Protein AF-A0AAD9F5Y0-F1 (afdb_monomer_lite)

pLDDT: mean 71.43, std 21.28, range [24.27, 95.75]

Structure (mmCIF, N/CA/C/O backbone):
data_AF-A0AAD9F5Y0-F1
#
_entry.id   AF-A0AAD9F5Y0-F1
#
loop_
_atom_site.group_PDB
_atom_site.id
_atom_site.type_symbol
_atom_site.label_atom_id
_atom_site.label_alt_id
_atom_site.label_comp_id
_atom_site.label_asym_id
_atom_site.label_entity_id
_atom_site.label_seq_id
_atom_site.pdbx_PDB_ins_code
_atom_site.Cartn_x
_atom_site.Cartn_y
_atom_site.Cartn_z
_atom_site.occupancy
_atom_site.B_iso_or_equiv
_atom_site.auth_seq_id
_atom_site.auth_comp_id
_atom_site.auth_asym_id
_atom_site.auth_atom_id
_atom_site.pdbx_PDB_model_num
ATOM 1 N N . MET A 1 1 ? 49.165 -24.719 -7.210 1.00 28.25 1 MET A N 1
ATOM 2 C CA . MET A 1 1 ? 50.533 -24.306 -7.569 1.00 28.25 1 MET A CA 1
ATOM 3 C C . MET A 1 1 ? 50.334 -23.326 -8.713 1.00 28.25 1 MET A C 1
ATOM 5 O O . MET A 1 1 ? 50.041 -23.787 -9.806 1.00 28.25 1 MET A O 1
ATOM 9 N N . SER A 1 2 ? 49.887 -22.107 -8.385 1.00 26.52 2 SER A N 1
ATOM 10 C CA . SER A 1 2 ? 50.736 -20.945 -8.021 1.00 26.52 2 SER A CA 1
ATOM 11 C C . SER A 1 2 ? 51.445 -20.451 -9.299 1.00 26.52 2 SER A C 1
ATOM 13 O O . SER A 1 2 ? 51.874 -21.282 -10.090 1.00 26.52 2 SER A O 1
ATOM 15 N N . ASP A 1 3 ? 51.399 -19.183 -9.707 1.00 26.67 3 ASP A N 1
ATOM 16 C CA . ASP A 1 3 ? 51.743 -17.927 -9.013 1.00 26.67 3 ASP A CA 1
ATOM 17 C C . ASP A 1 3 ? 50.956 -16.770 -9.703 1.00 26.67 3 ASP A C 1
ATOM 19 O O . ASP A 1 3 ? 50.717 -16.836 -10.909 1.00 26.67 3 ASP A O 1
ATOM 23 N N . GLU A 1 4 ? 50.256 -15.843 -9.040 1.00 27.28 4 GLU A N 1
ATOM 24 C CA . GLU A 1 4 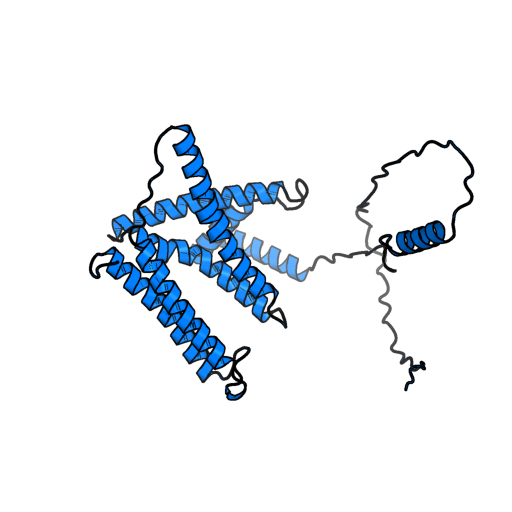? 50.690 -14.593 -8.369 1.00 27.28 4 GLU A CA 1
ATOM 25 C C . GLU A 1 4 ? 51.866 -13.772 -8.965 1.00 27.28 4 GLU A C 1
ATOM 27 O O . GLU A 1 4 ? 52.966 -14.273 -9.150 1.00 27.28 4 GLU A O 1
ATOM 32 N N . GLU A 1 5 ? 51.575 -12.470 -9.155 1.00 27.81 5 GLU A N 1
ATOM 33 C CA . GLU A 1 5 ? 52.436 -11.263 -9.220 1.00 27.81 5 GLU A CA 1
ATOM 34 C C . GLU A 1 5 ? 53.364 -10.939 -10.419 1.00 27.81 5 GLU A C 1
ATOM 36 O O . GLU A 1 5 ? 54.402 -11.555 -10.625 1.00 27.81 5 GLU A O 1
ATOM 41 N N . GLN A 1 6 ? 53.033 -9.837 -11.126 1.00 26.69 6 GLN A N 1
ATOM 42 C CA . GLN A 1 6 ? 53.800 -8.566 -11.291 1.00 26.69 6 GLN A CA 1
ATOM 43 C C . GLN A 1 6 ? 53.178 -7.753 -12.457 1.00 26.69 6 GLN A C 1
ATOM 45 O O . GLN A 1 6 ? 53.139 -8.218 -13.589 1.00 26.69 6 GLN A O 1
ATOM 50 N N . LEU A 1 7 ? 52.452 -6.646 -12.250 1.00 25.66 7 LEU A N 1
ATOM 51 C CA . LEU A 1 7 ? 52.867 -5.264 -11.929 1.00 25.66 7 LEU A CA 1
ATOM 52 C C . LEU A 1 7 ? 53.794 -4.585 -12.972 1.00 25.66 7 LEU A C 1
ATOM 54 O O . LEU A 1 7 ? 55.008 -4.745 -12.930 1.00 25.66 7 LEU A O 1
ATOM 58 N N . SER A 1 8 ? 53.227 -3.739 -13.848 1.00 24.27 8 SER A N 1
ATOM 59 C CA . SER A 1 8 ? 53.526 -2.289 -13.971 1.00 24.27 8 SER A CA 1
ATOM 60 C C . SER A 1 8 ? 53.328 -1.700 -15.386 1.00 24.27 8 SER A C 1
ATOM 62 O O . SER A 1 8 ? 53.659 -2.314 -16.393 1.00 24.27 8 SER A O 1
ATOM 64 N N . LEU A 1 9 ? 52.856 -0.443 -15.386 1.00 25.31 9 LEU A N 1
ATOM 65 C CA . LEU A 1 9 ? 53.115 0.640 -16.351 1.00 25.31 9 LEU A CA 1
ATOM 66 C C . LEU A 1 9 ? 52.502 0.578 -17.764 1.00 25.31 9 LEU A C 1
ATOM 68 O O . LEU A 1 9 ? 53.074 0.021 -18.692 1.00 25.31 9 LEU A O 1
ATOM 72 N N . ALA A 1 10 ? 51.449 1.378 -17.957 1.00 27.11 10 ALA A N 1
ATOM 73 C CA . ALA A 1 10 ? 51.397 2.345 -19.058 1.00 27.11 10 ALA A CA 1
ATOM 74 C C . ALA A 1 10 ? 50.436 3.487 -18.687 1.00 27.11 10 ALA A C 1
ATOM 76 O O . ALA A 1 10 ? 49.218 3.360 -18.789 1.00 27.11 10 ALA A O 1
ATOM 77 N N . ALA A 1 11 ? 51.013 4.590 -18.207 1.00 26.84 11 ALA A N 1
ATOM 78 C CA . ALA A 1 11 ? 50.361 5.888 -18.144 1.00 26.84 11 ALA A CA 1
ATOM 79 C C . ALA A 1 11 ? 50.108 6.384 -19.578 1.00 26.84 11 ALA A C 1
ATOM 81 O O . ALA A 1 11 ? 51.023 6.371 -20.401 1.00 26.84 11 ALA A O 1
ATOM 82 N N . GLY A 1 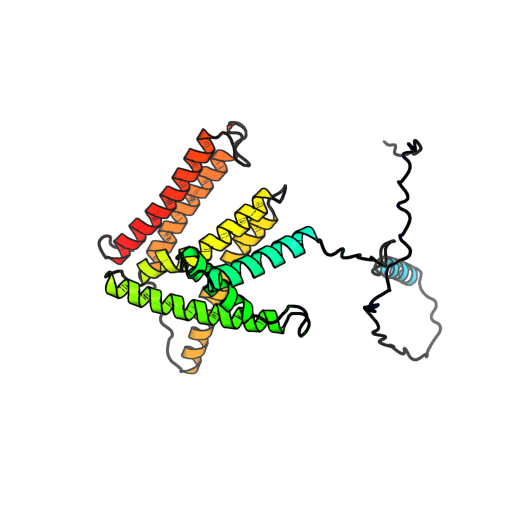12 ? 48.873 6.786 -19.868 1.00 27.20 12 GLY A N 1
ATOM 83 C CA . GLY A 1 12 ? 48.500 7.509 -21.078 1.00 27.20 12 GLY A CA 1
ATOM 84 C C . GLY A 1 12 ? 48.014 8.894 -20.678 1.00 27.20 12 GLY A C 1
ATOM 85 O O . GLY A 1 12 ? 46.972 9.013 -20.039 1.00 27.20 12 GLY A O 1
ATOM 86 N N . ASP A 1 13 ? 48.820 9.896 -21.015 1.00 29.28 13 ASP A N 1
ATOM 87 C CA . ASP A 1 13 ? 48.571 11.326 -20.861 1.00 29.28 13 ASP A CA 1
ATOM 88 C C . ASP A 1 13 ? 47.312 11.779 -21.624 1.00 29.28 13 ASP A C 1
ATOM 90 O O . ASP A 1 13 ? 47.249 11.652 -22.846 1.00 29.28 13 ASP A O 1
ATOM 94 N N . GLU A 1 14 ? 46.368 12.421 -20.931 1.00 30.86 14 GLU A N 1
ATOM 95 C CA . GLU A 1 14 ? 45.536 13.478 -21.522 1.00 30.86 14 GLU A CA 1
ATOM 96 C C . GLU A 1 14 ? 45.543 14.703 -20.589 1.00 30.86 14 GLU A C 1
ATOM 98 O O . GLU A 1 14 ? 45.332 14.557 -19.380 1.00 30.86 14 GLU A O 1
ATOM 103 N N . PRO A 1 15 ? 45.827 15.917 -21.101 1.00 31.53 15 PRO A N 1
ATOM 104 C CA . PRO A 1 15 ? 46.020 17.089 -20.263 1.00 31.53 15 PRO A CA 1
ATOM 105 C C . PRO A 1 15 ? 44.690 17.667 -19.766 1.00 31.53 15 PRO A C 1
ATOM 107 O O . PRO A 1 15 ? 43.778 17.987 -20.528 1.00 31.53 15 PRO A O 1
ATOM 110 N N . LEU A 1 16 ? 44.638 17.853 -18.450 1.00 28.95 16 LEU A N 1
ATOM 111 C CA . LEU A 1 16 ? 43.595 18.534 -17.697 1.00 28.95 16 LEU A CA 1
ATOM 112 C C . LEU A 1 16 ? 43.502 20.008 -18.141 1.00 28.95 16 LEU A C 1
ATOM 114 O O . LEU A 1 16 ? 44.450 20.777 -17.966 1.00 28.95 16 LEU A O 1
ATOM 118 N N . HIS A 1 17 ? 42.365 20.415 -18.707 1.00 29.69 17 HIS A N 1
ATOM 119 C CA . HIS A 1 17 ? 42.073 21.820 -18.995 1.00 29.69 17 HIS A CA 1
ATOM 120 C C . HIS A 1 17 ? 42.033 22.630 -17.686 1.00 29.69 17 HIS A C 1
ATOM 122 O O . HIS A 1 17 ? 41.090 22.531 -16.903 1.00 29.69 17 HIS A O 1
ATOM 128 N N . LEU A 1 18 ? 43.063 23.449 -17.463 1.00 28.22 18 LEU A N 1
ATOM 129 C CA . LEU A 1 18 ? 43.069 24.535 -16.486 1.00 28.22 18 LEU A CA 1
ATOM 130 C C . LEU A 1 18 ? 42.080 25.617 -16.944 1.00 28.22 18 LEU A C 1
ATOM 132 O O . LEU A 1 18 ? 42.349 26.333 -17.907 1.00 28.22 18 LEU A O 1
ATOM 136 N N . LEU A 1 19 ? 40.944 25.741 -16.258 1.00 32.44 19 LEU A N 1
ATOM 137 C CA . LEU A 1 19 ? 40.122 26.949 -16.311 1.00 32.44 19 LEU A CA 1
ATOM 138 C C . LEU A 1 19 ? 40.707 27.965 -15.322 1.00 32.44 19 LEU A C 1
ATOM 140 O O . LEU A 1 19 ? 40.692 27.750 -14.111 1.00 32.44 19 LEU A O 1
ATOM 144 N N . GLU A 1 20 ? 41.266 29.047 -15.863 1.00 31.41 20 GLU A N 1
ATOM 145 C CA . GLU A 1 20 ? 41.674 30.239 -15.118 1.00 31.41 20 GLU A CA 1
ATOM 146 C C . GLU A 1 20 ? 40.492 30.821 -14.328 1.00 31.41 20 GLU A C 1
ATOM 148 O O . GLU A 1 20 ? 39.384 30.973 -14.845 1.00 31.41 20 GLU A O 1
ATOM 153 N N . ALA A 1 21 ? 40.743 31.156 -13.062 1.00 31.70 21 ALA A N 1
ATOM 154 C CA . ALA A 1 21 ? 39.796 31.831 -12.188 1.00 31.70 21 ALA A CA 1
ATOM 155 C C . ALA A 1 21 ? 39.649 33.316 -12.574 1.00 31.70 21 ALA A C 1
ATOM 157 O O . ALA A 1 21 ? 40.639 34.043 -12.668 1.00 31.70 21 ALA A O 1
ATOM 158 N N . ASP A 1 22 ? 38.407 33.768 -12.745 1.00 33.81 22 ASP A N 1
ATOM 159 C CA . ASP A 1 22 ? 38.036 35.173 -12.953 1.00 33.81 22 ASP A CA 1
ATOM 160 C C . ASP A 1 22 ? 38.241 35.988 -11.650 1.00 33.81 22 ASP A C 1
ATOM 162 O O . ASP A 1 22 ? 37.704 35.610 -10.599 1.00 33.81 22 ASP A O 1
ATOM 166 N N . PRO A 1 23 ? 39.015 37.094 -11.644 1.00 33.09 23 PRO A N 1
ATOM 167 C CA . PRO A 1 23 ? 39.293 37.871 -10.439 1.00 33.09 23 PRO A CA 1
ATOM 168 C C . PRO A 1 23 ? 38.124 38.820 -10.120 1.00 33.09 23 PRO A C 1
ATOM 170 O O . PRO A 1 23 ? 38.230 40.034 -10.281 1.00 33.09 23 PRO A O 1
ATOM 173 N N . GLY A 1 24 ? 36.990 38.282 -9.659 1.00 38.72 24 GLY A N 1
ATOM 174 C CA . GLY A 1 24 ? 35.792 39.096 -9.393 1.00 38.72 24 GLY A CA 1
ATOM 175 C C . GLY A 1 24 ? 34.910 38.682 -8.213 1.00 38.72 24 GLY A C 1
ATOM 176 O O . GLY A 1 24 ? 34.075 39.473 -7.767 1.00 38.72 24 GLY A O 1
ATOM 177 N N . THR A 1 25 ? 35.073 37.486 -7.656 1.00 35.25 25 THR A N 1
ATOM 178 C CA . THR A 1 25 ? 34.105 36.923 -6.702 1.00 35.25 25 THR A CA 1
ATOM 179 C C . THR A 1 25 ? 34.538 37.135 -5.250 1.00 35.25 25 THR A C 1
ATOM 181 O O . THR A 1 25 ? 35.545 36.606 -4.785 1.00 35.25 25 THR A O 1
ATOM 184 N N . LYS A 1 26 ? 33.765 37.933 -4.499 1.00 31.47 26 LYS A N 1
ATOM 185 C CA . LYS A 1 26 ? 33.967 38.117 -3.052 1.00 31.47 26 LYS A CA 1
ATOM 186 C C . LYS A 1 26 ? 33.657 36.815 -2.297 1.00 31.47 26 LYS A C 1
ATOM 188 O O . LYS A 1 26 ? 32.605 36.225 -2.546 1.00 31.47 26 LYS A O 1
ATOM 193 N N . PRO A 1 27 ? 34.483 36.412 -1.315 1.00 32.81 27 PRO A N 1
ATOM 194 C CA . PRO A 1 27 ? 34.211 35.225 -0.519 1.00 32.81 27 PRO A CA 1
ATOM 195 C C . PRO A 1 27 ? 33.028 35.499 0.414 1.00 32.81 27 PRO A C 1
ATOM 197 O O . PRO A 1 27 ? 33.018 36.495 1.141 1.00 32.81 27 PRO A O 1
ATOM 200 N N . THR A 1 28 ? 32.029 34.616 0.424 1.00 37.41 28 THR A N 1
ATOM 201 C CA . THR A 1 28 ? 30.984 34.637 1.453 1.00 37.41 28 THR A CA 1
ATOM 202 C C . THR A 1 28 ? 30.903 33.298 2.179 1.00 37.41 28 THR A C 1
ATOM 204 O O . THR A 1 28 ? 30.576 32.278 1.597 1.00 37.41 28 THR A O 1
ATOM 207 N N . LYS A 1 29 ? 31.185 33.394 3.487 1.00 33.66 29 LYS A N 1
ATOM 208 C CA . LYS A 1 29 ? 30.934 32.462 4.599 1.00 33.66 29 LYS A CA 1
ATOM 209 C C . LYS A 1 29 ? 31.588 31.072 4.533 1.00 33.66 29 LYS A C 1
ATOM 211 O O . LYS A 1 29 ? 31.041 30.132 3.976 1.00 33.66 29 LYS A O 1
ATOM 216 N N . ASN A 1 30 ? 32.676 30.935 5.296 1.00 28.73 30 ASN A N 1
ATOM 217 C CA . ASN A 1 30 ? 33.127 29.652 5.835 1.00 28.73 30 ASN A CA 1
ATOM 218 C C . ASN A 1 30 ? 32.082 29.119 6.826 1.00 28.73 30 ASN A C 1
ATOM 220 O O . ASN A 1 30 ? 31.693 29.832 7.755 1.00 28.73 30 ASN A O 1
ATOM 224 N N . VAL A 1 31 ? 31.654 27.872 6.648 1.00 34.31 31 VAL A N 1
ATOM 225 C CA . VAL A 1 31 ? 30.924 27.111 7.667 1.00 34.31 31 VAL A CA 1
ATOM 226 C C . VAL A 1 31 ? 31.890 26.065 8.210 1.00 34.31 31 VAL A C 1
ATOM 228 O O . VAL A 1 31 ? 32.130 25.042 7.575 1.00 34.31 31 VAL A O 1
ATOM 231 N N . ASP A 1 32 ? 32.473 26.345 9.375 1.00 31.20 32 ASP A N 1
ATOM 232 C CA . ASP A 1 32 ? 33.266 25.367 10.118 1.00 31.20 32 ASP A CA 1
ATOM 233 C C . ASP A 1 32 ? 32.329 24.293 10.685 1.00 31.20 32 ASP A C 1
ATOM 235 O O . ASP A 1 32 ? 31.571 24.529 11.628 1.00 31.20 32 ASP A O 1
ATOM 239 N N . LEU A 1 33 ? 32.377 23.096 10.106 1.00 33.84 33 LEU A N 1
ATOM 240 C CA . LEU A 1 33 ? 31.722 21.907 10.638 1.00 33.84 33 LEU A CA 1
ATOM 241 C C . LEU A 1 33 ? 32.738 21.100 11.459 1.00 33.84 33 LEU A C 1
ATOM 243 O O . LEU A 1 33 ? 33.762 20.661 10.945 1.00 33.84 33 LEU A O 1
ATOM 247 N N . PHE A 1 34 ? 32.385 20.889 12.732 1.00 32.88 34 PHE A N 1
ATOM 248 C CA . PHE A 1 34 ? 33.051 20.087 13.770 1.00 32.88 34 PHE A CA 1
ATOM 249 C C . PHE A 1 34 ? 34.204 20.740 14.552 1.00 32.88 34 PHE A C 1
ATOM 251 O O . PHE A 1 34 ? 35.385 20.485 14.334 1.00 32.88 34 PHE A O 1
ATOM 258 N N . HIS A 1 35 ? 33.826 21.443 15.623 1.00 33.66 35 HIS A N 1
ATOM 259 C CA . HIS A 1 35 ? 34.638 21.535 16.834 1.00 33.66 35 HIS A CA 1
ATOM 260 C C . HIS A 1 35 ? 33.835 20.954 18.003 1.00 33.66 35 HIS A C 1
ATOM 262 O O . HIS A 1 35 ? 32.929 21.598 18.523 1.00 33.66 35 HIS A O 1
ATOM 268 N N . ASN A 1 36 ? 34.136 19.720 18.412 1.00 28.47 36 ASN A N 1
ATOM 269 C CA . ASN A 1 36 ? 33.699 19.222 19.713 1.00 28.47 36 ASN A CA 1
ATOM 270 C C . ASN A 1 36 ? 34.836 18.417 20.346 1.00 28.47 36 ASN A C 1
ATOM 272 O O . ASN A 1 36 ? 3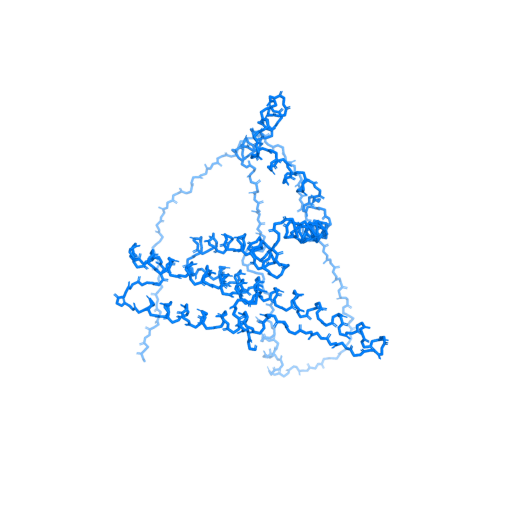5.074 17.254 20.031 1.00 28.47 36 ASN A O 1
ATOM 276 N N . HIS A 1 37 ? 35.595 19.100 21.196 1.00 33.81 37 HIS A N 1
ATOM 277 C CA . HIS A 1 37 ? 36.749 18.565 21.898 1.00 33.81 37 HIS A CA 1
ATOM 278 C C . HIS A 1 37 ? 36.267 18.007 23.246 1.00 33.81 37 HIS A C 1
ATOM 280 O O . HIS A 1 37 ? 36.196 18.732 24.234 1.00 33.81 37 HIS A O 1
ATOM 286 N N . SER A 1 38 ? 35.920 16.719 23.321 1.00 30.81 38 SER A N 1
ATOM 287 C CA . SER A 1 38 ? 35.743 16.050 24.616 1.00 30.81 38 SER A CA 1
ATOM 288 C C . SER A 1 38 ? 37.109 15.587 25.128 1.00 30.81 38 SER A C 1
ATOM 290 O O . SER A 1 38 ? 37.612 14.521 24.774 1.00 30.81 38 SER A O 1
ATOM 292 N N . THR A 1 39 ? 37.741 16.420 25.949 1.00 31.09 39 THR A N 1
ATOM 293 C CA . THR A 1 39 ? 38.978 16.127 26.682 1.00 31.09 39 THR A CA 1
ATOM 294 C C . THR A 1 39 ? 38.731 15.050 27.744 1.00 31.09 39 THR A C 1
ATOM 296 O O . THR A 1 39 ? 38.396 15.345 28.889 1.00 31.09 39 THR A O 1
ATOM 299 N N . PHE A 1 40 ? 38.943 13.777 27.399 1.00 29.58 40 PHE A N 1
ATOM 300 C CA . PHE A 1 40 ? 39.048 12.714 28.401 1.00 29.58 40 PHE A CA 1
ATOM 301 C C . PHE A 1 40 ? 40.452 12.728 29.023 1.00 29.58 40 PHE A C 1
ATOM 303 O O . PHE A 1 40 ? 41.428 12.212 28.475 1.00 29.58 40 PHE A O 1
ATOM 310 N N . ARG A 1 41 ? 40.562 13.377 30.183 1.00 34.03 41 ARG A N 1
ATOM 311 C CA . ARG A 1 41 ? 41.791 13.497 30.974 1.00 34.03 41 ARG A CA 1
ATOM 312 C C . ARG A 1 41 ? 42.029 12.187 31.736 1.00 34.03 41 ARG A C 1
ATOM 314 O O . ARG A 1 41 ? 41.496 11.998 32.826 1.00 34.03 41 ARG A O 1
ATOM 321 N N . ARG A 1 42 ? 42.832 11.266 31.188 1.00 30.50 42 ARG A N 1
ATOM 322 C CA . ARG A 1 42 ? 43.258 10.064 31.928 1.00 30.50 42 ARG A CA 1
ATOM 323 C C . ARG A 1 42 ? 44.405 10.417 32.881 1.00 30.50 42 ARG A C 1
ATOM 325 O O . ARG A 1 42 ? 45.505 10.758 32.454 1.00 30.50 42 ARG A O 1
ATOM 332 N N . SER A 1 43 ? 44.104 10.352 34.176 1.00 28.39 43 SER A N 1
ATOM 333 C CA . SER A 1 43 ? 45.048 10.479 35.291 1.00 28.39 43 SER A CA 1
ATOM 334 C C . SER A 1 43 ? 46.182 9.448 35.182 1.00 28.39 43 SER A C 1
ATOM 336 O O . SER A 1 43 ? 45.927 8.275 34.900 1.00 28.39 43 SER A O 1
ATOM 338 N N . ARG A 1 44 ? 47.431 9.890 35.389 1.00 38.38 44 ARG A N 1
ATOM 339 C CA . ARG A 1 44 ? 48.621 9.032 35.512 1.00 38.38 44 ARG A CA 1
ATOM 340 C C . ARG A 1 44 ? 48.749 8.525 36.946 1.00 38.38 44 ARG A C 1
ATOM 342 O O . ARG A 1 44 ? 48.849 9.336 37.858 1.00 38.38 44 ARG A O 1
ATOM 349 N N . ASN A 1 45 ? 48.777 7.203 37.083 1.00 29.92 45 ASN A N 1
ATOM 350 C CA . ASN A 1 45 ? 49.438 6.352 38.089 1.00 29.92 45 ASN A CA 1
ATOM 351 C C . ASN A 1 45 ? 48.814 4.955 37.875 1.00 29.92 45 ASN A C 1
ATOM 353 O O . ASN A 1 45 ? 47.604 4.870 37.707 1.00 29.92 45 ASN A O 1
ATOM 357 N N . THR A 1 46 ? 49.515 3.830 37.734 1.00 30.36 46 THR A N 1
ATOM 358 C CA . THR A 1 46 ? 50.736 3.351 38.393 1.00 30.36 46 THR A CA 1
ATOM 359 C C . THR A 1 46 ? 51.229 2.081 37.669 1.00 30.36 46 THR A C 1
ATOM 361 O O . THR A 1 46 ? 50.431 1.385 37.048 1.00 30.36 46 THR A O 1
ATOM 364 N N . ALA A 1 47 ? 52.505 1.751 37.894 1.00 33.25 47 ALA A N 1
ATOM 365 C CA . ALA A 1 47 ? 53.123 0.419 37.840 1.00 33.25 47 ALA A CA 1
ATOM 366 C C . ALA A 1 47 ? 53.462 -0.202 36.467 1.00 33.25 47 ALA A C 1
ATOM 368 O O . ALA A 1 47 ? 52.617 -0.657 35.702 1.00 33.25 47 ALA A O 1
ATOM 369 N N . ASP A 1 48 ? 54.774 -0.267 36.254 1.00 45.19 48 ASP A N 1
ATOM 370 C CA . ASP A 1 48 ? 55.521 -1.004 35.241 1.00 45.19 48 ASP A CA 1
ATOM 371 C C . ASP A 1 48 ? 55.198 -2.512 35.315 1.00 45.19 48 ASP A C 1
ATOM 373 O O . ASP A 1 48 ? 55.463 -3.171 36.324 1.00 45.19 48 ASP A O 1
ATOM 377 N N . ARG A 1 49 ? 54.572 -3.059 34.267 1.00 43.41 49 ARG A N 1
ATOM 378 C CA . ARG A 1 49 ? 54.289 -4.494 34.124 1.00 43.41 49 ARG A CA 1
ATOM 379 C C . ARG A 1 49 ? 54.838 -4.922 32.767 1.00 43.41 49 ARG A C 1
ATOM 381 O O . ARG A 1 49 ? 54.410 -4.389 31.747 1.00 43.41 49 ARG A O 1
ATOM 388 N N . LYS A 1 50 ? 55.803 -5.853 32.758 1.00 44.91 50 LYS A N 1
ATOM 389 C CA . LYS A 1 50 ? 56.336 -6.462 31.527 1.00 44.91 50 LYS A CA 1
ATOM 390 C C . LYS A 1 50 ? 55.175 -7.055 30.729 1.00 44.91 50 LYS A C 1
ATOM 392 O O . LYS A 1 50 ? 54.523 -7.981 31.206 1.00 44.91 50 LYS A O 1
ATOM 397 N N . ILE A 1 51 ? 54.932 -6.479 29.558 1.00 52.84 51 ILE A N 1
ATOM 398 C CA . ILE A 1 51 ? 53.860 -6.856 28.641 1.00 52.84 51 ILE A CA 1
ATOM 399 C C . ILE A 1 51 ? 54.225 -8.213 28.031 1.00 52.84 51 ILE A C 1
ATOM 401 O O . ILE A 1 51 ? 55.363 -8.426 27.612 1.00 52.84 51 ILE A O 1
ATOM 405 N N . THR A 1 52 ? 53.285 -9.152 28.060 1.00 63.56 52 THR A N 1
ATOM 406 C CA . THR A 1 52 ? 53.450 -10.474 27.434 1.00 63.56 52 THR A CA 1
ATOM 407 C C . THR A 1 52 ? 53.209 -10.368 25.926 1.00 63.56 52 THR A C 1
ATOM 409 O O . THR A 1 52 ? 52.444 -9.510 25.489 1.00 63.56 52 THR A O 1
ATOM 412 N N . THR A 1 53 ? 53.859 -11.210 25.115 1.00 64.19 53 THR A N 1
ATOM 413 C CA . THR A 1 53 ? 53.752 -11.197 23.638 1.00 64.19 53 THR A CA 1
ATOM 414 C C . THR A 1 53 ? 52.304 -11.222 23.142 1.00 64.19 53 THR A C 1
ATOM 416 O O . THR A 1 53 ? 51.978 -10.538 22.176 1.00 64.19 53 THR A O 1
ATOM 419 N N . ASP A 1 54 ? 51.422 -11.908 23.868 1.00 61.41 54 ASP A N 1
ATOM 420 C CA . ASP A 1 54 ? 50.000 -12.029 23.540 1.00 61.41 54 ASP A CA 1
ATOM 421 C C . ASP A 1 54 ? 49.229 -10.714 23.785 1.00 61.41 54 ASP A C 1
ATOM 423 O O . ASP A 1 54 ? 48.306 -10.380 23.045 1.00 61.41 54 ASP A O 1
ATOM 427 N N . GLU A 1 55 ? 49.624 -9.912 24.785 1.00 65.69 55 GLU A N 1
ATOM 428 C CA . GLU A 1 55 ? 49.063 -8.569 25.014 1.00 65.69 55 GLU A CA 1
ATOM 429 C C . GLU A 1 55 ? 49.555 -7.553 23.971 1.00 65.69 55 GLU A C 1
ATOM 431 O O . GLU A 1 55 ? 48.822 -6.628 23.611 1.00 65.69 55 GLU A O 1
ATOM 436 N N . GLU A 1 56 ? 50.781 -7.716 23.467 1.00 66.88 56 GLU A N 1
ATOM 437 C CA . GLU A 1 56 ? 51.315 -6.925 22.352 1.00 66.88 56 GLU A CA 1
ATOM 438 C C . GLU A 1 56 ? 50.605 -7.248 21.034 1.00 66.88 56 GLU A C 1
ATOM 440 O O . GLU A 1 56 ? 50.271 -6.338 20.271 1.00 66.88 56 GLU A O 1
ATOM 445 N N . GLU A 1 57 ? 50.324 -8.525 20.782 1.00 64.62 57 GLU A N 1
ATOM 446 C CA . GLU A 1 57 ? 49.582 -8.976 19.607 1.00 64.62 57 GLU A CA 1
ATOM 447 C C . GLU A 1 57 ? 48.110 -8.543 19.675 1.00 64.62 57 GLU A C 1
ATOM 449 O O . GLU A 1 57 ? 47.594 -7.949 18.725 1.00 64.62 57 GLU A O 1
ATOM 454 N N . ALA A 1 58 ? 47.467 -8.681 20.841 1.00 67.06 58 ALA A N 1
ATOM 455 C CA . ALA A 1 58 ? 46.124 -8.156 21.083 1.00 67.06 58 ALA A CA 1
ATOM 456 C C . ALA A 1 58 ? 46.055 -6.628 20.911 1.00 67.06 58 ALA A C 1
ATOM 458 O O . ALA A 1 58 ? 45.070 -6.106 20.383 1.00 67.06 58 ALA A O 1
ATOM 459 N N . ARG A 1 59 ? 47.111 -5.894 21.295 1.00 67.75 59 ARG A N 1
ATOM 460 C CA . ARG A 1 59 ? 47.223 -4.452 21.028 1.00 67.75 59 ARG A CA 1
ATOM 461 C C . ARG A 1 59 ? 47.336 -4.140 19.543 1.00 67.75 59 ARG A C 1
ATOM 463 O O . ARG A 1 59 ? 46.642 -3.234 19.095 1.00 67.75 59 ARG A O 1
ATOM 470 N N . ARG A 1 60 ? 48.147 -4.875 18.774 1.00 67.00 60 ARG A N 1
ATOM 471 C CA . ARG A 1 60 ? 48.245 -4.669 17.317 1.00 67.00 60 ARG A CA 1
ATOM 472 C C . ARG A 1 60 ? 46.916 -4.932 16.619 1.00 67.00 60 ARG A C 1
ATOM 474 O O . ARG A 1 60 ? 46.510 -4.135 15.780 1.00 67.00 60 ARG A O 1
ATOM 481 N N . ILE A 1 61 ? 46.205 -5.991 17.007 1.00 67.44 61 ILE A N 1
ATOM 482 C CA . ILE A 1 61 ? 44.871 -6.307 16.474 1.00 67.44 61 ILE A CA 1
ATOM 483 C C . ILE A 1 61 ? 43.869 -5.199 16.838 1.00 67.44 61 ILE A C 1
ATOM 485 O O . ILE A 1 61 ? 43.110 -4.745 15.983 1.00 67.44 61 ILE A O 1
ATOM 489 N N . ALA A 1 62 ? 43.911 -4.691 18.074 1.00 65.25 62 ALA A N 1
ATOM 490 C CA . ALA A 1 62 ? 43.070 -3.575 18.503 1.00 65.25 62 ALA A CA 1
ATOM 491 C C . ALA A 1 62 ? 43.417 -2.244 17.806 1.00 65.25 62 ALA A C 1
ATOM 493 O O . ALA A 1 62 ? 42.541 -1.397 17.642 1.00 65.25 62 ALA A O 1
ATOM 494 N N . GLU A 1 63 ? 44.670 -2.037 17.388 1.00 67.38 63 GLU A N 1
ATOM 495 C CA . GLU A 1 63 ? 45.073 -0.864 16.606 1.00 67.38 63 GLU A CA 1
ATOM 496 C C . GLU A 1 63 ? 44.666 -0.958 15.138 1.00 67.38 63 GLU A C 1
ATOM 498 O O . GLU A 1 63 ? 44.203 0.043 14.595 1.00 67.38 63 GLU A O 1
ATOM 503 N N . MET A 1 64 ? 44.736 -2.147 14.532 1.00 60.16 64 MET A N 1
ATOM 504 C CA . MET A 1 64 ? 44.216 -2.394 13.180 1.00 60.16 64 MET A CA 1
ATOM 505 C C . MET A 1 64 ? 42.686 -2.267 13.099 1.00 60.16 64 MET A C 1
ATOM 507 O O . MET A 1 64 ? 42.152 -1.991 12.031 1.00 60.16 64 MET A O 1
ATOM 511 N N . GLY A 1 65 ? 41.979 -2.439 14.222 1.00 54.12 65 GLY A N 1
ATOM 512 C CA . GLY A 1 65 ? 40.529 -2.253 14.325 1.00 54.12 65 GLY A CA 1
ATOM 513 C C . GLY A 1 65 ? 40.074 -0.818 14.621 1.00 54.12 65 GLY A C 1
ATOM 514 O O . GLY A 1 65 ? 38.869 -0.580 14.731 1.00 54.12 65 GLY A O 1
ATOM 515 N N . LYS A 1 66 ? 40.991 0.148 14.786 1.00 65.25 66 LYS A N 1
ATOM 516 C CA . LYS A 1 66 ? 40.599 1.554 14.968 1.00 65.25 66 LYS A CA 1
ATOM 517 C C . LYS A 1 66 ? 40.056 2.092 13.639 1.00 65.25 66 LYS A C 1
ATOM 519 O O . LYS A 1 66 ? 40.701 1.898 12.615 1.00 65.25 66 LYS A O 1
ATOM 524 N N . PRO A 1 67 ? 38.912 2.795 13.628 1.00 45.03 67 PRO A N 1
ATOM 525 C CA . PRO A 1 67 ? 38.424 3.436 12.416 1.00 45.03 67 PRO A CA 1
ATOM 526 C C . PRO A 1 67 ? 39.461 4.463 11.942 1.00 45.03 67 PRO A C 1
ATOM 528 O O . PRO A 1 67 ? 39.740 5.443 12.634 1.00 45.03 67 PRO A O 1
ATOM 531 N N . VAL A 1 68 ? 40.060 4.208 10.780 1.00 60.72 68 VAL A N 1
ATOM 532 C CA . VAL A 1 68 ? 40.997 5.121 10.123 1.00 60.72 68 VAL A CA 1
ATOM 533 C C . VAL A 1 68 ? 40.211 5.934 9.097 1.00 60.72 68 VAL A C 1
ATOM 535 O O . VAL A 1 68 ? 39.444 5.378 8.312 1.00 60.72 68 VAL A O 1
ATOM 538 N N . LEU A 1 69 ? 40.371 7.257 9.121 1.00 57.41 69 LEU A N 1
ATOM 539 C CA . LEU A 1 69 ? 39.860 8.128 8.061 1.00 57.41 69 LEU A CA 1
ATOM 540 C C . LEU A 1 69 ? 40.571 7.751 6.753 1.00 57.41 69 LEU A C 1
ATOM 542 O O . LEU A 1 69 ? 41.799 7.707 6.726 1.00 57.41 69 LEU A O 1
ATOM 546 N N . GLY A 1 70 ? 39.813 7.461 5.691 1.00 60.25 70 GLY A N 1
ATOM 547 C CA . GLY A 1 70 ? 40.382 7.231 4.357 1.00 60.25 70 GLY A CA 1
ATOM 548 C C . GLY A 1 70 ? 41.200 8.436 3.870 1.00 60.25 70 GLY A C 1
ATOM 549 O O . GLY A 1 70 ? 41.094 9.525 4.435 1.00 60.25 70 GLY A O 1
ATOM 550 N N . GLU A 1 71 ? 42.001 8.256 2.813 1.00 64.94 71 GLU A N 1
ATOM 551 C CA . GLU A 1 71 ? 42.956 9.266 2.302 1.00 64.94 71 GLU A CA 1
ATOM 552 C C . GLU A 1 71 ? 42.342 10.664 2.090 1.00 64.94 71 GLU A C 1
ATOM 554 O O . GLU A 1 71 ? 43.014 11.677 2.276 1.00 64.94 71 GLU A O 1
ATOM 559 N N . ASN A 1 72 ? 41.037 10.733 1.818 1.00 53.66 72 ASN A N 1
ATOM 560 C CA . ASN A 1 72 ? 40.273 11.975 1.750 1.00 53.66 72 ASN A CA 1
ATOM 561 C C . ASN A 1 72 ? 39.520 12.233 3.069 1.00 53.66 72 ASN A C 1
ATOM 563 O O . ASN A 1 72 ? 38.347 11.898 3.216 1.00 53.66 72 ASN A O 1
ATOM 567 N N . SER A 1 73 ? 40.198 12.853 4.040 1.00 58.00 73 SER A N 1
ATOM 568 C CA . SER A 1 73 ? 39.618 13.233 5.346 1.00 58.00 73 SER A CA 1
ATOM 569 C C . SER A 1 73 ? 38.801 14.535 5.323 1.00 58.00 73 SER A C 1
ATOM 571 O O . SER A 1 73 ? 38.124 14.866 6.298 1.00 58.00 73 SER A O 1
ATOM 573 N N . LYS A 1 74 ? 38.851 15.272 4.208 1.00 51.59 74 LYS A N 1
ATOM 574 C CA . LYS A 1 74 ? 38.062 16.476 3.941 1.00 51.59 74 LYS A CA 1
ATOM 575 C C . LYS A 1 74 ? 37.526 16.423 2.517 1.00 51.59 74 LYS A C 1
ATOM 577 O O . LYS A 1 74 ? 38.294 16.266 1.575 1.00 51.59 74 LYS A O 1
ATOM 582 N N . LEU A 1 75 ? 36.214 16.580 2.389 1.00 53.53 75 LEU A N 1
ATOM 583 C CA . LEU A 1 75 ? 35.518 16.757 1.122 1.00 53.53 75 LEU A CA 1
ATOM 584 C C . LEU A 1 75 ? 35.076 18.222 1.048 1.00 53.53 75 LEU A C 1
ATOM 586 O O . LEU A 1 75 ? 34.314 18.675 1.902 1.00 53.53 75 LEU A O 1
ATOM 590 N N . GLU A 1 76 ? 35.568 18.963 0.062 1.00 57.84 76 GLU A N 1
ATOM 591 C CA . GLU A 1 76 ? 35.086 20.310 -0.239 1.00 57.84 76 GLU A CA 1
ATOM 592 C C . GLU A 1 76 ? 33.985 20.192 -1.295 1.00 57.84 76 GLU A C 1
ATOM 594 O O . GLU A 1 76 ? 34.243 19.856 -2.449 1.00 57.84 76 GLU A O 1
ATOM 599 N N . VAL A 1 77 ? 32.734 20.390 -0.878 1.00 50.47 77 VAL A N 1
ATOM 600 C CA . VAL A 1 77 ? 31.578 20.365 -1.779 1.00 50.47 77 VAL A CA 1
ATOM 601 C C . VAL A 1 77 ? 31.289 21.797 -2.203 1.00 50.47 77 VAL A C 1
ATOM 603 O O . VAL A 1 77 ? 30.728 22.579 -1.436 1.00 50.47 77 VAL A O 1
ATOM 606 N N . ILE A 1 78 ? 31.668 22.140 -3.430 1.00 63.16 78 ILE A N 1
ATOM 607 C CA . ILE A 1 78 ? 31.278 23.406 -4.048 1.00 63.16 78 ILE A CA 1
ATOM 608 C C . ILE A 1 78 ? 29.872 23.205 -4.614 1.00 63.16 78 ILE A C 1
ATOM 610 O O . ILE A 1 78 ? 29.686 22.558 -5.643 1.00 63.16 78 ILE A O 1
ATOM 614 N N . ILE A 1 79 ? 28.863 23.713 -3.906 1.00 53.09 79 ILE A N 1
ATOM 615 C CA . ILE A 1 79 ? 27.486 23.735 -4.407 1.00 53.09 79 ILE A CA 1
ATOM 616 C C . ILE A 1 79 ? 27.373 24.925 -5.356 1.00 53.09 79 ILE A C 1
ATOM 618 O O . ILE A 1 79 ? 27.220 26.067 -4.926 1.00 53.09 79 ILE A O 1
ATOM 622 N N . GLU A 1 80 ? 27.471 24.653 -6.652 1.00 57.94 80 GLU A N 1
ATOM 623 C CA . GLU A 1 80 ? 27.217 25.650 -7.683 1.00 57.94 80 GLU A CA 1
ATOM 624 C C . GLU A 1 80 ? 25.700 25.766 -7.893 1.00 57.94 80 GLU A C 1
ATOM 626 O O . GLU A 1 80 ? 25.023 24.818 -8.302 1.00 57.94 80 GLU A O 1
ATOM 631 N N . GLU A 1 81 ? 25.128 26.919 -7.539 1.00 56.75 81 GLU A N 1
ATOM 632 C CA . GLU A 1 81 ? 23.700 27.169 -7.726 1.00 56.75 81 GLU A CA 1
ATOM 633 C C . GLU A 1 81 ? 23.411 27.214 -9.237 1.00 56.75 81 GLU A C 1
ATOM 635 O O . GLU A 1 81 ? 23.839 28.129 -9.940 1.00 56.75 81 GLU A O 1
ATOM 640 N N . SER A 1 82 ? 22.699 26.212 -9.761 1.00 58.84 82 SER A N 1
ATOM 641 C CA . SER A 1 82 ? 22.338 26.179 -11.180 1.00 58.84 82 SER A CA 1
ATOM 642 C C . SER A 1 82 ? 21.459 27.385 -11.522 1.00 58.84 82 SER A C 1
ATOM 644 O O . SER A 1 82 ? 20.282 27.449 -11.152 1.00 58.84 82 SER A O 1
ATOM 646 N N . TYR A 1 83 ? 22.015 28.336 -12.276 1.00 63.19 83 TYR A N 1
ATOM 647 C CA . TYR A 1 83 ? 21.266 29.478 -12.800 1.00 63.19 83 TYR A CA 1
ATOM 648 C C . TYR A 1 83 ? 20.093 29.037 -13.687 1.00 63.19 83 TYR A C 1
ATOM 650 O O . TYR A 1 83 ? 19.081 29.735 -13.744 1.00 63.19 83 TYR A O 1
ATOM 658 N N . GLU A 1 84 ? 20.170 27.866 -14.330 1.00 66.12 84 GLU A N 1
ATOM 659 C CA . GLU A 1 84 ? 19.048 27.274 -15.069 1.00 66.12 84 GLU A CA 1
ATOM 660 C C . GLU A 1 84 ? 17.919 26.811 -14.146 1.00 66.12 84 GLU A C 1
ATOM 662 O O . GLU A 1 84 ? 16.746 27.078 -14.428 1.00 66.12 84 GLU A O 1
ATOM 667 N N . PHE A 1 85 ? 18.249 26.166 -13.024 1.00 59.31 85 PHE A N 1
ATOM 668 C CA . PHE A 1 85 ? 17.253 25.764 -12.035 1.00 59.31 85 PHE A CA 1
ATOM 669 C C . PHE A 1 85 ? 16.615 26.989 -11.377 1.00 59.31 85 PHE A C 1
ATOM 671 O O . PHE A 1 85 ? 15.391 27.092 -11.342 1.00 59.31 85 PHE A O 1
ATOM 678 N N . LYS A 1 86 ? 17.420 27.977 -10.970 1.00 64.88 86 LYS A N 1
ATOM 679 C CA . LYS A 1 86 ? 16.941 29.248 -10.409 1.00 64.88 86 LYS A CA 1
ATOM 680 C C . LYS A 1 86 ? 16.058 30.018 -11.390 1.00 64.88 86 LYS A C 1
ATOM 682 O O . LYS A 1 86 ? 14.969 30.434 -11.029 1.00 64.88 86 LYS A O 1
ATOM 687 N N . SER A 1 87 ? 16.456 30.099 -12.661 1.00 63.38 87 SER A N 1
ATOM 688 C CA . SER A 1 87 ? 15.648 30.649 -13.764 1.00 63.38 87 SER A CA 1
ATOM 689 C C . SER A 1 87 ? 14.326 29.904 -13.943 1.00 63.38 87 SER A C 1
ATOM 691 O O . SER A 1 87 ? 13.294 30.523 -14.197 1.00 63.38 87 SER A O 1
ATOM 693 N N . THR A 1 88 ? 14.328 28.579 -13.799 1.00 63.16 88 THR A N 1
ATOM 694 C CA . THR A 1 88 ? 13.117 27.755 -13.896 1.00 63.16 88 THR A CA 1
ATOM 695 C C . THR A 1 88 ? 12.191 27.991 -12.706 1.00 63.16 88 THR A C 1
ATOM 697 O O . THR A 1 88 ? 10.992 28.186 -12.907 1.00 63.16 88 THR A O 1
ATOM 700 N N . VAL A 1 89 ? 12.740 28.056 -11.491 1.00 67.12 89 VAL A N 1
ATOM 701 C CA . VAL A 1 89 ? 12.013 28.383 -10.256 1.00 67.12 89 VAL A CA 1
ATOM 702 C C . VAL A 1 89 ? 11.461 29.811 -10.311 1.00 67.12 89 VAL A C 1
ATOM 704 O O . VAL A 1 89 ? 10.275 30.008 -10.071 1.00 67.12 89 VAL A O 1
ATOM 707 N N . ASP A 1 90 ? 12.246 30.793 -10.749 1.00 66.44 90 ASP A N 1
ATOM 708 C CA . ASP A 1 90 ? 11.812 32.185 -10.914 1.00 66.44 90 ASP A CA 1
ATOM 709 C C . ASP A 1 90 ? 10.740 32.329 -12.002 1.00 66.44 90 ASP A C 1
ATOM 711 O O . ASP A 1 90 ? 9.788 33.100 -11.852 1.00 66.44 90 ASP A O 1
ATOM 715 N N . LYS A 1 91 ? 10.846 31.568 -13.100 1.00 67.62 91 LYS A N 1
ATOM 716 C CA . LYS A 1 91 ? 9.804 31.496 -14.137 1.00 67.62 91 LYS A CA 1
ATOM 717 C C . LYS A 1 91 ? 8.536 30.830 -13.616 1.00 67.62 91 LYS A C 1
ATOM 719 O O . LYS A 1 91 ? 7.453 31.253 -14.016 1.00 67.62 91 LYS A O 1
ATOM 724 N N . LEU A 1 92 ? 8.647 29.823 -12.751 1.00 56.72 92 LEU A N 1
ATOM 725 C CA . LEU A 1 92 ? 7.508 29.197 -12.080 1.00 56.72 92 LEU A CA 1
ATOM 726 C C . LEU A 1 92 ? 6.839 30.192 -11.130 1.00 56.72 92 LEU A C 1
ATOM 728 O O . LEU A 1 92 ? 5.651 30.429 -11.288 1.00 56.72 92 LEU A O 1
ATOM 732 N N . ILE A 1 93 ? 7.593 30.871 -10.262 1.00 66.38 93 ILE A N 1
ATOM 733 C CA . ILE A 1 93 ? 7.078 31.890 -9.331 1.00 66.38 93 ILE A CA 1
ATOM 734 C C . ILE A 1 93 ? 6.4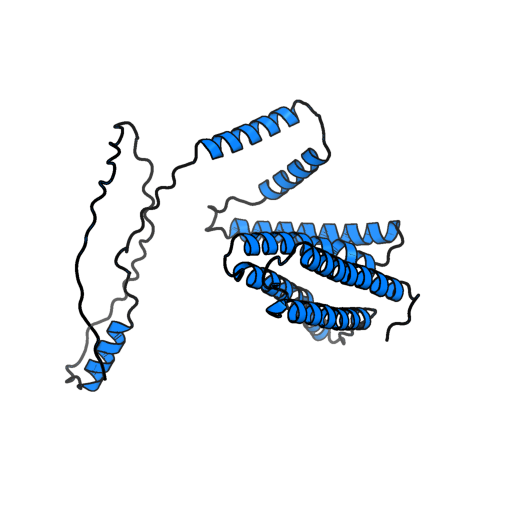23 33.056 -10.089 1.00 66.38 93 ILE A C 1
ATOM 736 O O . ILE A 1 93 ? 5.332 33.498 -9.728 1.00 66.38 93 ILE A O 1
ATOM 740 N N . LYS A 1 94 ? 7.031 33.537 -11.186 1.00 62.09 94 LYS A N 1
ATOM 741 C CA . LYS A 1 94 ? 6.414 34.563 -12.046 1.00 62.09 94 LYS A CA 1
ATOM 742 C C . LYS A 1 94 ? 5.156 34.064 -12.749 1.00 62.09 94 LYS A C 1
ATOM 744 O O . LYS A 1 94 ? 4.206 34.833 -12.857 1.00 62.09 94 LYS A O 1
ATOM 749 N N . LYS A 1 95 ? 5.130 32.815 -13.228 1.00 55.50 95 LYS A N 1
ATOM 750 C CA . LYS A 1 95 ? 3.925 32.216 -13.823 1.00 55.50 95 LYS A CA 1
ATOM 751 C C . LYS A 1 95 ? 2.820 32.038 -12.788 1.00 55.50 95 LYS A C 1
ATOM 753 O O . LYS A 1 95 ? 1.682 32.316 -13.130 1.00 55.50 95 LYS A O 1
ATOM 758 N N . THR A 1 96 ? 3.147 31.683 -11.548 1.00 58.53 96 THR A N 1
ATOM 759 C CA . THR A 1 96 ? 2.192 31.618 -10.436 1.00 58.53 96 THR A CA 1
ATOM 760 C C . THR A 1 96 ? 1.614 33.002 -10.136 1.00 58.53 96 THR A C 1
ATOM 762 O O . THR A 1 96 ? 0.403 33.154 -10.135 1.00 58.53 96 THR A O 1
ATOM 765 N N . ASN A 1 97 ? 2.443 34.048 -10.012 1.00 57.97 97 ASN A N 1
ATOM 766 C CA . ASN A 1 97 ? 1.964 35.419 -9.765 1.00 57.97 97 ASN A CA 1
ATOM 767 C C . ASN A 1 97 ? 1.158 36.007 -10.939 1.00 57.97 97 ASN A C 1
ATOM 769 O O . ASN A 1 97 ? 0.243 36.798 -10.725 1.00 57.97 97 ASN A O 1
ATOM 773 N N . LEU A 1 98 ? 1.488 35.632 -12.180 1.00 54.19 98 LEU A N 1
ATOM 774 C CA . LEU A 1 98 ? 0.745 36.051 -13.370 1.00 54.19 98 LEU A CA 1
ATOM 775 C C . LEU A 1 98 ? -0.566 35.267 -13.537 1.00 54.19 98 LEU A C 1
ATOM 777 O O . LEU A 1 98 ? -1.555 35.868 -13.937 1.00 54.19 98 LEU A O 1
ATOM 781 N N . ALA A 1 99 ? -0.601 33.976 -13.196 1.00 50.97 99 ALA A N 1
ATOM 782 C CA . ALA A 1 99 ? -1.828 33.174 -13.134 1.00 50.97 99 ALA A CA 1
ATOM 783 C C . ALA A 1 99 ? -2.769 33.657 -12.013 1.00 50.97 99 ALA A C 1
ATOM 785 O O . ALA A 1 99 ? -3.982 33.665 -12.178 1.00 50.97 99 ALA A O 1
ATOM 786 N N . LEU A 1 100 ? -2.214 34.186 -10.919 1.00 51.91 100 LEU A N 1
ATOM 787 C CA . LEU A 1 100 ? -2.981 34.831 -9.847 1.00 51.91 100 LEU A CA 1
ATOM 788 C C . LEU A 1 100 ? -3.645 36.147 -10.311 1.00 51.91 100 LEU A C 1
ATOM 790 O O . LEU A 1 100 ? -4.708 36.517 -9.818 1.00 51.91 100 LEU A O 1
ATOM 794 N N . VAL A 1 101 ? -3.038 36.846 -11.282 1.00 57.94 101 VAL A N 1
ATOM 795 C CA . VAL A 1 101 ? -3.558 38.087 -11.899 1.00 57.94 101 VAL A CA 1
ATOM 796 C C . VAL A 1 101 ? -4.494 37.805 -13.082 1.00 57.94 101 VAL A C 1
ATOM 798 O O . VAL A 1 101 ? -5.465 38.528 -13.300 1.00 57.94 101 VAL A O 1
ATOM 801 N N . VAL A 1 102 ? -4.222 36.752 -13.849 1.00 52.97 102 VAL A N 1
ATOM 802 C CA . VAL A 1 102 ? -5.037 36.283 -14.971 1.00 52.97 102 VAL A CA 1
ATOM 803 C C . VAL A 1 102 ? -5.856 35.116 -14.447 1.00 52.97 102 VAL A C 1
ATOM 805 O O . VAL A 1 102 ? -5.424 33.986 -14.587 1.00 52.97 102 VAL A O 1
ATOM 808 N N . GLY A 1 103 ? -6.996 35.388 -13.803 1.00 57.44 103 GLY A N 1
ATOM 809 C CA . GLY A 1 103 ? -7.840 34.410 -13.096 1.00 57.44 103 GLY A CA 1
ATOM 810 C C . GLY A 1 103 ? -8.431 33.264 -13.939 1.00 57.44 103 GLY A C 1
ATOM 811 O O . GLY A 1 103 ? -9.638 33.022 -13.910 1.00 57.44 103 GLY A O 1
ATOM 812 N N . THR A 1 104 ? -7.609 32.526 -14.677 1.00 48.78 104 THR A N 1
ATOM 813 C CA . THR A 1 104 ? -7.937 31.254 -15.304 1.00 48.78 104 THR A CA 1
ATOM 814 C C . THR A 1 104 ? -7.767 30.167 -14.261 1.00 48.78 104 THR A C 1
ATOM 816 O O . THR A 1 104 ? -6.760 29.480 -14.229 1.00 48.78 104 THR A O 1
ATOM 819 N N . ASN A 1 105 ? -8.761 30.000 -13.394 1.00 55.31 105 ASN A N 1
ATOM 820 C CA . ASN A 1 105 ? -8.774 28.909 -12.427 1.00 55.31 105 ASN A CA 1
ATOM 821 C C . ASN A 1 105 ? -8.960 27.563 -13.143 1.00 55.31 105 ASN A C 1
ATOM 823 O O . ASN A 1 105 ? -10.065 27.026 -13.220 1.00 55.31 105 ASN A O 1
ATOM 827 N N . SER A 1 106 ? -7.882 27.011 -13.696 1.00 72.38 106 SER A N 1
ATOM 828 C CA . SER A 1 106 ? -7.870 25.607 -14.078 1.00 72.38 106 SER A CA 1
ATOM 829 C C . SER A 1 106 ? -7.908 24.772 -12.803 1.00 72.38 106 SER A C 1
ATOM 831 O O . SER A 1 106 ? -7.185 25.058 -11.850 1.00 72.38 106 SER A O 1
ATOM 833 N N . TRP A 1 107 ? -8.701 23.700 -12.788 1.00 62.94 107 TRP A N 1
ATOM 834 C CA . TRP A 1 107 ? -8.732 22.751 -11.669 1.00 62.94 107 TRP A CA 1
ATOM 835 C C . TRP A 1 107 ? -7.324 22.249 -11.303 1.00 62.94 107 TRP A C 1
ATOM 837 O O . TRP A 1 107 ? -6.996 22.060 -10.135 1.00 62.94 107 TRP A O 1
ATOM 847 N N . ARG A 1 108 ? -6.447 22.124 -12.308 1.00 67.38 108 ARG A N 1
ATOM 848 C CA . ARG A 1 108 ? -5.035 21.779 -12.121 1.00 67.38 108 ARG A CA 1
ATOM 849 C C . ARG A 1 108 ? -4.270 22.835 -11.321 1.00 67.38 108 ARG A C 1
ATOM 851 O O . ARG A 1 108 ? -3.405 22.477 -10.533 1.00 67.38 108 ARG A O 1
ATOM 858 N N . GLU A 1 109 ? -4.538 24.112 -11.555 1.00 72.31 109 GLU A N 1
ATOM 859 C CA . GLU A 1 109 ? -3.842 25.212 -10.883 1.00 72.31 109 GLU A CA 1
ATOM 860 C C . GLU A 1 109 ? -4.316 25.345 -9.441 1.00 72.31 109 GLU A C 1
ATOM 862 O O . GLU A 1 109 ? -3.480 25.342 -8.548 1.00 72.31 109 GLU A O 1
ATOM 867 N N . GLN A 1 110 ? -5.627 25.273 -9.197 1.00 69.38 110 GLN A N 1
ATOM 868 C CA . GLN A 1 110 ? -6.185 25.227 -7.840 1.00 69.38 110 GLN A CA 1
ATOM 869 C C . GLN A 1 110 ? -5.636 24.049 -7.026 1.00 69.38 110 GLN A C 1
ATOM 871 O O . GLN A 1 110 ? -5.297 24.192 -5.853 1.00 69.38 110 GLN A O 1
ATOM 876 N N . PHE A 1 111 ? -5.505 22.881 -7.658 1.00 71.38 111 PHE A N 1
ATOM 877 C CA . PHE A 1 111 ? -4.917 21.705 -7.026 1.00 71.38 111 PHE A CA 1
ATOM 878 C C . PHE A 1 111 ? -3.430 21.907 -6.697 1.00 71.38 111 PHE A C 1
ATOM 880 O O . PHE A 1 111 ? -2.993 21.603 -5.589 1.00 71.38 111 PHE A O 1
ATOM 887 N N . MET A 1 112 ? -2.648 22.462 -7.629 1.00 71.31 112 MET A N 1
ATOM 888 C CA . MET A 1 112 ? -1.225 22.740 -7.408 1.00 71.31 112 MET A CA 1
ATOM 889 C C . MET A 1 112 ? -0.995 23.843 -6.367 1.00 71.31 112 MET A C 1
ATOM 891 O O . MET A 1 112 ? -0.058 23.741 -5.577 1.00 71.31 112 MET A O 1
ATOM 895 N N . GLU A 1 113 ? -1.842 24.870 -6.324 1.00 73.12 113 GLU A N 1
ATOM 896 C CA . GLU A 1 113 ? -1.798 25.925 -5.308 1.00 73.12 113 GLU A CA 1
ATOM 897 C C . GLU A 1 113 ? -2.142 25.378 -3.925 1.00 73.12 113 GLU A C 1
ATOM 899 O O . GLU A 1 113 ? -1.399 25.627 -2.979 1.00 73.12 113 GLU A O 1
ATOM 904 N N . ALA A 1 114 ? -3.190 24.558 -3.807 1.00 67.38 114 ALA A N 1
ATOM 905 C CA . ALA A 1 114 ? -3.536 23.897 -2.551 1.00 67.38 114 ALA A CA 1
ATOM 906 C C . ALA A 1 114 ? -2.379 23.029 -2.029 1.00 67.38 114 ALA A C 1
ATOM 908 O O . ALA A 1 114 ? -2.033 23.094 -0.849 1.00 67.38 114 ALA A O 1
ATOM 909 N N . ILE A 1 115 ? -1.728 22.273 -2.920 1.00 68.06 115 ILE A N 1
ATOM 910 C CA . ILE A 1 115 ? -0.525 21.498 -2.597 1.00 68.06 115 ILE A CA 1
ATOM 911 C C . ILE A 1 115 ? 0.624 22.413 -2.152 1.00 68.06 115 ILE A C 1
ATOM 913 O O . ILE A 1 115 ? 1.305 22.125 -1.170 1.00 68.06 115 ILE A O 1
ATOM 917 N N . THR A 1 116 ? 0.834 23.533 -2.842 1.00 69.88 116 THR A N 1
ATOM 918 C CA . THR A 1 116 ? 1.911 24.482 -2.523 1.00 69.88 116 THR A CA 1
ATOM 919 C C . THR A 1 116 ? 1.694 25.138 -1.160 1.00 69.88 116 THR A C 1
ATOM 921 O O . THR A 1 116 ? 2.643 25.271 -0.394 1.00 69.88 116 THR A O 1
ATOM 924 N N . VAL A 1 117 ? 0.453 25.491 -0.816 1.00 71.75 117 VAL A N 1
ATOM 925 C CA . VAL A 1 117 ? 0.091 26.036 0.502 1.00 71.75 117 VAL A CA 1
ATOM 926 C C . VAL A 1 117 ? 0.304 24.997 1.604 1.00 71.75 117 VAL A C 1
ATOM 928 O O . VAL A 1 117 ? 0.874 25.322 2.642 1.00 71.75 117 VAL A O 1
ATOM 931 N N . LEU A 1 118 ? -0.076 23.739 1.362 1.00 67.12 118 LEU A N 1
ATOM 932 C CA . LEU A 1 118 ? 0.195 22.623 2.275 1.00 67.12 118 LEU A CA 1
ATOM 933 C C . LEU A 1 118 ? 1.696 22.459 2.554 1.00 67.12 118 LEU A C 1
ATOM 935 O O . LEU A 1 118 ? 2.091 22.304 3.709 1.00 67.12 118 LEU A O 1
ATOM 939 N N . PHE A 1 119 ? 2.539 22.540 1.520 1.00 67.50 119 PHE A N 1
ATOM 940 C CA . PHE A 1 119 ? 3.994 22.463 1.681 1.00 67.50 119 PHE A CA 1
ATOM 941 C C . PHE A 1 119 ? 4.611 23.732 2.279 1.00 67.50 119 PHE A C 1
ATOM 943 O O . PHE A 1 119 ? 5.604 23.634 2.992 1.00 67.50 119 PHE A O 1
ATOM 950 N N . ALA A 1 120 ? 4.012 24.907 2.071 1.00 69.88 120 ALA A N 1
ATOM 951 C CA . ALA A 1 120 ? 4.461 26.158 2.684 1.00 69.88 120 ALA A CA 1
ATOM 952 C C . ALA A 1 120 ? 4.297 26.166 4.216 1.00 69.88 120 ALA A C 1
ATOM 954 O O . ALA A 1 120 ? 4.995 26.909 4.905 1.00 69.88 120 ALA A O 1
ATOM 955 N N . CYS A 1 121 ? 3.409 25.329 4.765 1.00 71.12 121 CYS A N 1
ATOM 956 C CA . CYS A 1 121 ? 3.281 25.125 6.208 1.00 71.12 121 CYS A CA 1
ATOM 957 C C . CYS A 1 121 ? 4.428 24.297 6.816 1.00 71.12 121 CYS A C 1
ATOM 959 O O . CYS A 1 121 ? 4.565 24.270 8.040 1.00 71.12 121 CYS A O 1
ATOM 961 N N . VAL A 1 122 ? 5.244 23.620 6.001 1.00 76.69 122 VAL A N 1
ATOM 962 C CA . VAL A 1 122 ? 6.389 22.835 6.474 1.00 76.69 122 VAL A CA 1
ATOM 963 C C . VAL A 1 122 ? 7.613 23.758 6.580 1.00 76.69 122 VAL A C 1
ATOM 965 O O . VAL A 1 122 ? 8.006 24.363 5.582 1.00 76.69 122 VAL A O 1
ATOM 968 N N . PRO A 1 123 ? 8.228 23.906 7.770 1.00 77.31 123 PRO A N 1
ATOM 969 C CA . PRO A 1 123 ? 9.376 24.788 7.940 1.00 77.31 123 PRO A CA 1
ATOM 970 C C . PRO A 1 123 ? 10.592 24.282 7.138 1.00 77.31 123 PRO A C 1
ATOM 972 O O . PRO A 1 123 ? 10.726 23.071 6.937 1.00 77.31 123 PRO A O 1
ATOM 975 N N . PRO A 1 124 ? 11.511 25.176 6.717 1.00 75.75 124 PRO A N 1
ATOM 976 C CA . PRO A 1 124 ? 12.711 24.791 5.975 1.00 75.75 124 PRO A CA 1
ATOM 977 C C . PRO A 1 124 ? 13.562 23.766 6.734 1.00 75.75 124 PRO A C 1
ATOM 979 O O . PRO A 1 124 ? 13.652 23.803 7.963 1.00 75.75 124 PRO A O 1
ATOM 982 N N . THR A 1 125 ? 14.241 22.884 5.999 1.00 75.62 125 THR A N 1
ATOM 983 C CA . THR A 1 125 ? 15.085 21.802 6.544 1.00 75.62 125 THR A CA 1
ATOM 984 C C . THR A 1 125 ? 16.272 22.294 7.374 1.00 75.62 125 THR A C 1
ATOM 986 O O . THR A 1 125 ? 16.797 21.541 8.190 1.00 75.62 125 THR A O 1
ATOM 989 N N . ASP A 1 126 ? 16.654 23.562 7.217 1.00 75.81 126 ASP A N 1
ATOM 990 C CA . ASP A 1 126 ? 17.762 24.190 7.945 1.00 75.81 126 ASP A CA 1
ATOM 991 C C . ASP A 1 126 ? 17.409 24.510 9.408 1.00 75.81 126 ASP A C 1
ATOM 993 O O . ASP A 1 126 ? 18.291 24.695 10.249 1.00 75.81 126 ASP A O 1
ATOM 997 N N . TYR A 1 127 ? 16.117 24.551 9.750 1.00 72.94 127 TYR A N 1
ATOM 998 C CA . TYR A 1 127 ? 15.682 24.764 11.126 1.00 72.94 127 TYR A CA 1
ATOM 999 C C . TYR A 1 127 ? 15.846 23.491 11.961 1.00 72.94 127 TYR A C 1
ATOM 1001 O O . TYR A 1 127 ? 15.339 22.424 11.611 1.00 72.94 127 TYR A O 1
ATOM 1009 N N . LEU A 1 128 ? 16.500 23.628 13.121 1.00 75.50 128 LEU A N 1
ATOM 1010 C CA . LEU A 1 128 ? 16.645 22.573 14.135 1.00 75.50 128 LEU A CA 1
ATOM 1011 C C . LEU A 1 128 ? 17.132 21.228 13.556 1.00 75.50 128 LEU A C 1
ATOM 1013 O O . LEU A 1 128 ? 16.607 20.177 13.919 1.00 75.50 128 LEU A O 1
ATOM 1017 N N . ASN A 1 129 ? 18.119 21.250 12.652 1.00 78.75 129 ASN A N 1
ATOM 1018 C CA . ASN A 1 129 ? 18.666 20.052 11.993 1.00 78.75 129 ASN A CA 1
ATOM 1019 C C . ASN A 1 129 ? 17.583 19.166 11.339 1.00 78.75 129 ASN A C 1
ATOM 1021 O O . ASN A 1 129 ? 17.659 17.940 11.399 1.00 78.75 129 ASN A O 1
ATOM 1025 N N . GLY A 1 130 ? 16.529 19.774 10.787 1.00 81.25 130 GLY A N 1
ATOM 1026 C CA . GLY A 1 130 ? 15.432 19.072 10.118 1.00 81.25 130 GLY A CA 1
ATOM 1027 C C . GLY A 1 130 ? 14.348 18.504 11.042 1.00 81.25 130 GLY A C 1
ATOM 1028 O O . GLY A 1 130 ? 13.294 18.103 10.547 1.00 81.25 130 GLY A O 1
ATOM 1029 N N . TRP A 1 131 ? 14.522 18.525 12.371 1.00 85.00 131 TRP A N 1
ATOM 1030 C CA . TRP A 1 131 ? 13.513 18.007 13.309 1.00 85.00 131 TRP A CA 1
ATOM 1031 C C . TRP A 1 131 ? 12.195 18.783 13.251 1.00 85.00 131 TRP A C 1
ATOM 1033 O O . TRP A 1 131 ? 11.124 18.186 13.341 1.00 85.00 131 TRP A O 1
ATOM 1043 N N . ALA A 1 132 ? 12.261 20.103 13.058 1.00 83.56 132 ALA A N 1
ATOM 1044 C CA . ALA A 1 132 ? 11.067 20.931 12.898 1.00 83.56 132 ALA A CA 1
ATOM 1045 C C . ALA A 1 132 ? 10.268 20.521 11.651 1.00 83.56 132 ALA A C 1
ATOM 1047 O O . ALA A 1 132 ? 9.060 20.315 11.727 1.00 83.56 132 ALA A O 1
ATOM 1048 N N . CYS A 1 133 ? 10.958 20.331 10.523 1.00 83.62 133 CYS A N 1
ATOM 1049 C CA . CYS A 1 133 ? 10.358 19.870 9.273 1.00 83.62 133 CYS A CA 1
ATOM 1050 C C . CYS A 1 133 ? 9.708 18.488 9.448 1.00 83.62 133 CYS A C 1
ATOM 1052 O O . CYS A 1 133 ? 8.556 18.291 9.058 1.00 83.62 133 CYS A O 1
ATOM 1054 N N . PHE A 1 134 ? 10.393 17.559 10.118 1.00 85.56 134 PHE A N 1
ATOM 1055 C CA . PHE A 1 134 ? 9.884 16.212 10.372 1.00 85.56 134 PHE A CA 1
ATOM 1056 C C . PHE A 1 134 ? 8.603 16.202 11.223 1.00 85.56 134 PHE A C 1
ATOM 1058 O O . PHE A 1 134 ? 7.604 15.601 10.836 1.00 85.56 134 PHE A O 1
ATOM 1065 N N . ILE A 1 135 ? 8.590 16.900 12.363 1.00 87.81 135 ILE A N 1
ATOM 1066 C CA . ILE A 1 135 ? 7.418 16.903 13.252 1.00 87.81 135 ILE A CA 1
ATOM 1067 C C . ILE A 1 135 ? 6.234 17.631 12.611 1.00 87.81 135 ILE A C 1
ATOM 1069 O O . ILE A 1 135 ? 5.105 17.141 12.674 1.00 87.81 135 ILE A O 1
ATOM 1073 N N . THR A 1 136 ? 6.472 18.773 11.961 1.00 86.56 136 THR A N 1
ATOM 1074 C CA . THR A 1 136 ? 5.401 19.529 11.303 1.00 86.56 136 THR A CA 1
ATOM 1075 C C . THR A 1 136 ? 4.808 18.761 10.123 1.00 86.56 136 THR A C 1
ATOM 1077 O O . THR A 1 136 ? 3.587 18.690 10.005 1.00 86.56 136 THR A O 1
ATOM 1080 N N . SER A 1 137 ? 5.636 18.133 9.282 1.00 85.12 137 SER A N 1
ATOM 1081 C CA . SER A 1 137 ? 5.142 17.302 8.174 1.00 85.12 137 SER A CA 1
ATOM 1082 C C . SER A 1 137 ? 4.355 16.089 8.674 1.00 85.12 137 SER A C 1
ATOM 1084 O O . SER A 1 137 ? 3.265 15.829 8.170 1.00 85.12 137 SER A O 1
ATOM 1086 N N . MET A 1 138 ? 4.828 15.408 9.721 1.00 86.75 138 MET A N 1
ATOM 1087 C CA . MET A 1 138 ? 4.102 14.298 10.343 1.00 86.75 138 MET A CA 1
ATOM 1088 C C . MET A 1 138 ? 2.738 14.737 10.903 1.00 86.75 138 MET A C 1
ATOM 1090 O O . MET A 1 138 ? 1.744 14.036 10.717 1.00 86.75 138 MET A O 1
ATOM 1094 N N . ALA A 1 139 ? 2.659 15.914 11.532 1.00 88.00 139 ALA A N 1
ATOM 1095 C CA . ALA A 1 139 ? 1.401 16.466 12.033 1.00 88.00 139 ALA A CA 1
ATOM 1096 C C . ALA A 1 139 ? 0.416 16.811 10.901 1.00 88.00 139 ALA A C 1
ATOM 1098 O O . ALA A 1 139 ? -0.767 16.483 10.996 1.00 88.00 139 ALA A O 1
ATOM 1099 N N . ILE A 1 140 ? 0.900 17.429 9.816 1.00 86.06 140 ILE A N 1
ATOM 1100 C CA . ILE A 1 140 ? 0.079 17.769 8.643 1.00 86.06 140 ILE A CA 1
ATOM 1101 C C . ILE A 1 140 ? -0.435 16.501 7.958 1.00 86.06 140 ILE A C 1
ATOM 1103 O O . ILE A 1 140 ? -1.625 16.413 7.669 1.00 86.06 140 ILE A O 1
ATOM 1107 N N . ILE A 1 141 ? 0.425 15.500 7.742 1.00 85.75 141 ILE A N 1
ATOM 1108 C CA . ILE A 1 141 ? 0.026 14.217 7.146 1.00 85.75 141 ILE A CA 1
ATOM 1109 C C . ILE A 1 141 ? -1.006 13.517 8.034 1.00 85.75 141 ILE A C 1
ATOM 1111 O O . ILE A 1 141 ? -2.013 13.030 7.521 1.00 85.75 141 ILE A O 1
ATOM 1115 N N . GLY A 1 142 ? -0.808 13.507 9.356 1.00 87.12 142 GLY A N 1
ATOM 1116 C CA . GLY A 1 142 ? -1.771 12.941 10.302 1.00 87.12 142 GLY A CA 1
ATOM 1117 C C . GLY A 1 142 ? -3.138 13.629 10.237 1.00 87.12 142 GLY A C 1
ATOM 1118 O O . GLY A 1 142 ? -4.162 12.957 10.123 1.00 87.12 142 GLY A O 1
ATOM 1119 N N . MET A 1 143 ? -3.161 14.966 10.234 1.00 87.31 143 MET A N 1
ATOM 1120 C CA . MET A 1 143 ? -4.397 15.747 10.111 1.00 87.31 143 MET A CA 1
ATOM 1121 C C . MET A 1 143 ? -5.090 15.507 8.766 1.00 87.31 143 MET A C 1
ATOM 1123 O O . MET A 1 143 ? -6.293 15.257 8.728 1.00 87.31 143 MET A O 1
ATOM 1127 N N . LEU A 1 144 ? -4.340 15.546 7.664 1.00 85.50 144 LEU A N 1
ATOM 1128 C CA . LEU A 1 144 ? -4.875 15.331 6.324 1.00 85.50 144 LEU A CA 1
ATOM 1129 C C . LEU A 1 144 ? -5.457 13.919 6.176 1.00 85.50 144 LEU A C 1
ATOM 1131 O O . LEU A 1 144 ? -6.538 13.760 5.616 1.00 85.50 144 LEU A O 1
ATOM 1135 N N . THR A 1 145 ? -4.781 12.908 6.727 1.00 85.19 145 THR A N 1
ATOM 1136 C CA . THR A 1 145 ? -5.252 11.515 6.716 1.00 85.19 145 THR A CA 1
ATOM 1137 C C . THR A 1 145 ? -6.571 11.367 7.474 1.00 85.19 145 THR A C 1
ATOM 1139 O O . THR A 1 145 ? -7.475 10.696 6.981 1.00 85.19 145 THR A O 1
ATOM 1142 N N . ALA A 1 146 ? -6.722 12.033 8.626 1.00 86.88 146 ALA A N 1
ATOM 1143 C CA . ALA A 1 146 ? -7.977 12.035 9.379 1.00 86.88 146 ALA A CA 1
ATOM 1144 C C . ALA A 1 146 ? -9.124 12.671 8.573 1.00 86.88 146 ALA A C 1
ATOM 1146 O O . ALA A 1 146 ? -10.181 12.065 8.419 1.00 86.88 146 ALA A O 1
ATOM 1147 N N . VAL A 1 147 ? -8.882 13.843 7.974 1.00 87.75 147 VAL A N 1
ATOM 1148 C CA . VAL A 1 147 ? -9.879 14.537 7.141 1.00 87.75 147 VAL A CA 1
ATOM 1149 C C . VAL A 1 147 ? -10.280 13.694 5.930 1.00 87.75 147 VAL A C 1
ATOM 1151 O O . VAL A 1 147 ? -11.465 13.584 5.626 1.00 87.75 147 VAL A O 1
ATOM 1154 N N . ILE A 1 148 ? -9.321 13.067 5.241 1.00 86.44 148 ILE A N 1
ATOM 1155 C CA . ILE A 1 148 ? -9.611 12.191 4.097 1.00 86.44 148 ILE A CA 1
ATOM 1156 C C . ILE A 1 148 ? -10.442 10.981 4.536 1.00 86.44 148 ILE A C 1
ATOM 1158 O O . ILE A 1 148 ? -11.367 10.607 3.820 1.00 86.44 148 ILE A O 1
ATOM 1162 N N . GLY A 1 149 ? -10.153 10.391 5.700 1.00 84.00 149 GLY A N 1
ATOM 1163 C CA . GLY A 1 149 ? -10.935 9.285 6.256 1.00 84.00 149 GLY A CA 1
ATOM 1164 C C . GLY A 1 149 ? -12.394 9.665 6.522 1.00 84.00 149 GLY A C 1
ATOM 1165 O O . GLY A 1 149 ? -13.305 8.951 6.098 1.00 84.00 149 GLY A O 1
ATOM 1166 N N . ASP A 1 150 ? -12.622 10.822 7.144 1.00 88.38 150 ASP A N 1
ATOM 1167 C CA . ASP A 1 150 ? -13.969 11.326 7.434 1.00 88.38 150 ASP A CA 1
ATOM 1168 C C . ASP A 1 150 ? -14.734 11.704 6.158 1.00 88.38 150 ASP A C 1
ATOM 1170 O O . ASP A 1 150 ? -15.920 11.401 6.019 1.00 88.38 150 ASP A O 1
ATOM 1174 N N . LEU A 1 151 ? -14.062 12.328 5.187 1.00 87.12 151 LEU A N 1
ATOM 1175 C CA . LEU A 1 151 ? -14.669 12.646 3.895 1.00 87.12 151 LEU A CA 1
ATOM 1176 C C . LEU A 1 151 ? -14.996 11.383 3.098 1.00 87.12 151 LEU A C 1
ATOM 1178 O O . LEU A 1 151 ? -16.049 11.322 2.463 1.00 87.12 151 LEU A O 1
ATOM 1182 N N . ALA A 1 152 ? -14.124 10.372 3.142 1.00 85.06 152 ALA A N 1
ATOM 1183 C CA . ALA A 1 152 ? -14.355 9.097 2.483 1.00 85.06 152 ALA A CA 1
ATOM 1184 C C . ALA A 1 152 ? -15.600 8.405 3.054 1.00 85.06 152 ALA A C 1
ATOM 1186 O O . ALA A 1 152 ? -16.458 7.998 2.274 1.00 85.06 152 ALA A O 1
ATOM 1187 N N . SER A 1 153 ? -15.760 8.335 4.380 1.00 81.12 153 SER A N 1
ATOM 1188 C CA . SER A 1 153 ? -16.954 7.732 4.998 1.00 81.12 153 SER A CA 1
ATOM 1189 C C . SER A 1 153 ? -18.239 8.494 4.652 1.00 81.12 153 SER A C 1
ATOM 1191 O O . SER A 1 153 ? -19.237 7.886 4.266 1.00 81.12 153 SER A O 1
ATOM 1193 N N . HIS A 1 154 ? -18.212 9.830 4.667 1.00 86.06 154 HIS A N 1
ATOM 1194 C CA . HIS A 1 154 ? -19.366 10.646 4.272 1.00 86.06 154 HIS A CA 1
ATOM 1195 C C . HIS A 1 154 ? -19.728 10.464 2.794 1.00 86.06 154 HIS A C 1
ATOM 1197 O O . HIS A 1 154 ? -20.906 10.358 2.453 1.00 86.06 154 HIS A O 1
ATOM 1203 N N . PHE A 1 155 ? -18.727 10.402 1.916 1.00 83.75 155 PHE A N 1
ATOM 1204 C CA . PHE A 1 155 ? -18.920 10.125 0.494 1.00 83.75 155 PHE A CA 1
ATOM 1205 C C . PHE A 1 155 ? -19.444 8.704 0.249 1.00 83.75 155 PHE A C 1
ATOM 1207 O O . PHE A 1 155 ? -20.309 8.495 -0.599 1.00 83.75 155 PHE A O 1
ATOM 1214 N N . GLY A 1 156 ? -18.976 7.731 1.034 1.00 81.06 156 GLY A N 1
ATOM 1215 C CA . GLY A 1 156 ? -19.522 6.379 1.052 1.00 81.06 156 GLY A CA 1
ATOM 1216 C C . GLY A 1 156 ? -21.016 6.396 1.366 1.00 81.06 156 GLY A C 1
ATOM 1217 O O . GLY A 1 156 ? -21.816 5.904 0.574 1.00 81.06 156 GLY A O 1
ATOM 1218 N N . CYS A 1 157 ? -21.416 7.079 2.439 1.00 79.56 157 CYS A N 1
ATOM 1219 C CA . CYS A 1 157 ? -22.820 7.223 2.827 1.00 79.56 157 CYS A CA 1
ATOM 1220 C C . CYS A 1 157 ? -23.698 7.886 1.751 1.00 79.56 157 CYS A C 1
ATOM 1222 O O . CYS A 1 157 ? -24.828 7.445 1.546 1.00 79.56 157 CYS A O 1
ATOM 1224 N N . THR A 1 158 ? -23.217 8.916 1.044 1.00 83.81 158 THR A N 1
ATOM 1225 C CA . THR A 1 158 ? -24.024 9.608 0.015 1.00 83.81 158 THR A CA 1
ATOM 1226 C C . THR A 1 158 ? -24.224 8.782 -1.252 1.00 83.81 158 THR A C 1
ATOM 1228 O O . THR A 1 158 ? -25.262 8.906 -1.899 1.00 83.81 158 THR A O 1
ATOM 1231 N N . ILE A 1 159 ? -23.263 7.921 -1.595 1.00 84.31 159 ILE A N 1
ATOM 1232 C CA . ILE A 1 159 ? -23.345 7.012 -2.750 1.00 84.31 159 ILE A CA 1
ATOM 1233 C C . ILE A 1 159 ? -23.992 5.670 -2.368 1.00 84.31 159 ILE A C 1
ATOM 1235 O O . ILE A 1 159 ? -24.369 4.888 -3.237 1.00 84.31 159 ILE A O 1
ATOM 1239 N N . GLY A 1 160 ? -24.174 5.409 -1.072 1.00 80.62 160 GLY A N 1
ATOM 1240 C CA . GLY A 1 160 ? -24.667 4.130 -0.564 1.00 80.62 160 GLY A CA 1
ATOM 1241 C C . GLY A 1 160 ? -23.599 3.035 -0.567 1.00 80.62 160 GLY A C 1
ATOM 1242 O O . GLY A 1 160 ? -23.935 1.852 -0.629 1.00 80.62 160 GLY A O 1
ATOM 1243 N N . LEU A 1 161 ? -22.317 3.415 -0.518 1.00 82.94 161 LEU A N 1
ATOM 1244 C CA . LEU A 1 161 ? -21.204 2.487 -0.395 1.00 82.94 161 LEU A CA 1
ATOM 1245 C C . LEU A 1 161 ? -20.921 2.132 1.068 1.00 82.94 161 LEU A C 1
ATOM 1247 O O . LEU A 1 161 ? -20.828 3.018 1.913 1.00 82.94 161 LEU A O 1
ATOM 1251 N N . LYS A 1 162 ? -20.727 0.840 1.366 1.00 83.06 162 LYS A N 1
ATOM 1252 C CA . LYS A 1 162 ? -20.273 0.400 2.697 1.00 83.06 162 LYS A CA 1
ATOM 1253 C C . LYS A 1 162 ? -18.870 0.933 3.003 1.00 83.06 162 LYS A C 1
ATOM 1255 O O . LYS A 1 162 ? -17.996 0.914 2.136 1.00 83.06 162 LYS A O 1
ATOM 1260 N N . ASP A 1 163 ? -18.634 1.302 4.261 1.00 81.00 163 ASP A N 1
ATOM 1261 C CA . ASP A 1 163 ? -17.355 1.850 4.738 1.00 81.00 163 ASP A CA 1
ATOM 1262 C C . ASP A 1 163 ? -16.154 0.954 4.408 1.00 81.00 163 ASP A C 1
ATOM 1264 O O . ASP A 1 163 ? -15.097 1.450 4.018 1.00 81.00 163 ASP A O 1
ATOM 1268 N N . SER A 1 164 ? -16.320 -0.372 4.484 1.00 81.62 164 SER A N 1
ATOM 1269 C CA . SER A 1 164 ? -15.275 -1.339 4.128 1.00 81.62 164 SER A CA 1
ATOM 1270 C C . SER A 1 164 ? -14.871 -1.258 2.651 1.00 81.62 164 SER A C 1
ATOM 1272 O O . SER A 1 164 ? -13.684 -1.291 2.333 1.00 81.62 164 SER A O 1
ATOM 1274 N N . VAL A 1 165 ? -15.838 -1.092 1.744 1.00 84.31 165 VAL A N 1
ATOM 1275 C CA . VAL A 1 165 ? -15.594 -0.949 0.299 1.00 84.31 165 VAL A CA 1
ATOM 1276 C C . VAL A 1 165 ? -14.917 0.386 0.012 1.00 84.31 165 VAL A C 1
ATOM 1278 O O . VAL A 1 165 ? -13.925 0.441 -0.714 1.00 84.31 165 VAL A O 1
ATOM 1281 N N . THR A 1 166 ? -15.400 1.459 0.637 1.00 85.19 166 THR A N 1
ATOM 1282 C CA . THR A 1 166 ? -14.809 2.794 0.524 1.00 85.19 166 THR A CA 1
ATOM 1283 C C . THR A 1 166 ? -13.352 2.808 1.006 1.00 85.19 166 THR A C 1
ATOM 1285 O O . THR A 1 166 ? -12.489 3.375 0.334 1.00 85.19 166 THR A O 1
ATOM 1288 N N . ALA A 1 167 ? -13.044 2.140 2.121 1.00 83.94 167 ALA A N 1
ATOM 1289 C CA . ALA A 1 167 ? -11.685 2.035 2.648 1.00 83.94 167 ALA A CA 1
ATOM 1290 C C . ALA A 1 167 ? -10.744 1.265 1.702 1.00 83.94 167 ALA A C 1
ATOM 1292 O O . ALA A 1 167 ? -9.637 1.727 1.421 1.00 83.94 167 ALA A O 1
ATOM 1293 N N . VAL A 1 168 ? -11.190 0.126 1.159 1.00 84.62 168 VAL A N 1
ATOM 1294 C CA . VAL A 1 168 ? -10.391 -0.694 0.230 1.00 84.62 168 VAL A CA 1
ATOM 1295 C C . VAL A 1 168 ? -10.153 0.015 -1.109 1.00 84.62 168 VAL A C 1
ATOM 1297 O O . VAL A 1 168 ? -9.085 -0.138 -1.699 1.00 84.62 168 VAL A O 1
ATOM 1300 N N . VAL A 1 169 ? -11.116 0.800 -1.597 1.00 84.50 169 VAL A N 1
ATOM 1301 C CA . VAL A 1 169 ? -11.034 1.428 -2.926 1.00 84.50 169 VAL A CA 1
ATOM 1302 C C . VAL A 1 169 ? -10.395 2.811 -2.890 1.00 84.50 169 VAL A C 1
ATOM 1304 O O . VAL A 1 169 ? -9.561 3.099 -3.741 1.00 84.50 169 VAL A O 1
ATOM 1307 N N . PHE A 1 170 ? -10.767 3.674 -1.945 1.00 82.69 170 PHE A N 1
ATOM 1308 C CA . PHE A 1 170 ? -10.306 5.066 -1.930 1.00 82.69 170 PHE A CA 1
ATOM 1309 C C . PHE A 1 170 ? -9.111 5.270 -1.005 1.00 82.69 170 PHE A C 1
ATOM 1311 O O . PHE A 1 170 ? -8.098 5.825 -1.429 1.00 82.69 170 PHE A O 1
ATOM 1318 N N . VAL A 1 171 ? -9.202 4.795 0.240 1.00 84.38 171 VAL A N 1
ATOM 1319 C CA . VAL A 1 171 ? -8.154 5.034 1.244 1.00 84.38 171 VAL A CA 1
ATOM 1320 C C . VAL A 1 171 ? -6.901 4.219 0.917 1.00 84.38 171 VAL A C 1
ATOM 1322 O O . VAL A 1 171 ? -5.814 4.784 0.821 1.00 84.38 171 VAL A O 1
ATOM 1325 N N . ALA A 1 172 ? -7.047 2.914 0.660 1.00 85.38 172 ALA A N 1
ATOM 1326 C CA . ALA A 1 172 ? -5.909 2.043 0.357 1.00 85.38 172 ALA A CA 1
ATOM 1327 C C . ALA A 1 172 ? -5.241 2.364 -0.994 1.00 85.38 172 ALA A C 1
ATOM 1329 O O . ALA A 1 172 ? -4.018 2.279 -1.121 1.00 85.38 172 ALA A O 1
ATOM 1330 N N . LEU A 1 173 ? -6.017 2.766 -2.007 1.00 84.88 173 LEU A N 1
ATOM 1331 C CA . LEU A 1 173 ? -5.469 3.222 -3.289 1.00 84.88 173 LEU A CA 1
ATOM 1332 C C . LEU A 1 173 ? -4.715 4.546 -3.129 1.00 84.88 173 LEU A C 1
ATOM 1334 O O . LEU A 1 173 ? -3.644 4.708 -3.714 1.00 84.88 173 LEU A O 1
ATOM 1338 N N . GLY A 1 174 ? -5.253 5.469 -2.325 1.00 83.50 174 GLY A N 1
ATOM 1339 C CA . GLY A 1 174 ? -4.663 6.783 -2.078 1.00 83.50 174 GLY A CA 1
ATOM 1340 C C . GLY A 1 174 ? -3.253 6.719 -1.490 1.00 83.50 174 GLY A C 1
ATOM 1341 O O . GLY A 1 174 ? -2.413 7.540 -1.852 1.00 83.50 174 GLY A O 1
ATOM 1342 N N . THR A 1 175 ? -2.964 5.721 -0.652 1.00 84.81 175 THR A N 1
ATOM 1343 C CA . THR A 1 175 ? -1.619 5.490 -0.100 1.00 84.81 175 THR A CA 1
ATOM 1344 C C . THR A 1 175 ? -0.735 4.666 -1.041 1.00 84.81 175 THR A C 1
ATOM 1346 O O . THR A 1 175 ? 0.417 5.018 -1.281 1.00 84.81 175 THR A O 1
ATOM 1349 N N . SER A 1 176 ? -1.283 3.612 -1.654 1.00 88.62 176 SER A N 1
ATOM 1350 C CA . SER A 1 176 ? -0.494 2.654 -2.444 1.00 88.62 176 SER A CA 1
ATOM 1351 C C . SER A 1 176 ? -0.049 3.188 -3.811 1.00 88.62 176 SER A C 1
ATOM 1353 O O . SER A 1 176 ? 0.963 2.739 -4.353 1.00 88.62 176 SER A O 1
ATOM 1355 N N . VAL A 1 177 ? -0.794 4.122 -4.413 1.00 88.00 177 VAL A N 1
ATOM 1356 C CA . VAL A 1 177 ? -0.455 4.689 -5.730 1.00 88.00 177 VAL A CA 1
ATOM 1357 C C . VAL A 1 177 ? 0.836 5.520 -5.678 1.00 88.00 177 VAL A C 1
ATOM 1359 O O . VAL A 1 177 ? 1.734 5.231 -6.477 1.00 88.00 177 VAL A O 1
ATOM 1362 N N . PRO A 1 178 ? 0.994 6.498 -4.761 1.00 84.75 178 PRO A N 1
ATOM 1363 C CA . PRO A 1 178 ? 2.267 7.191 -4.554 1.00 84.75 178 PRO A CA 1
ATOM 1364 C C . PRO A 1 178 ? 3.438 6.237 -4.294 1.00 84.75 178 PRO A C 1
ATOM 1366 O O . PRO A 1 178 ? 4.467 6.352 -4.963 1.00 84.75 178 PRO A O 1
ATOM 1369 N N . ASP A 1 179 ? 3.258 5.246 -3.415 1.00 86.62 179 ASP A N 1
ATOM 1370 C CA . ASP A 1 179 ? 4.288 4.247 -3.099 1.00 86.62 179 ASP A CA 1
ATOM 1371 C C . ASP A 1 179 ? 4.699 3.438 -4.334 1.00 86.62 179 ASP A C 1
ATOM 1373 O O . ASP A 1 179 ? 5.884 3.177 -4.567 1.00 86.62 179 ASP A O 1
ATOM 1377 N N . THR A 1 180 ? 3.728 3.084 -5.179 1.00 87.81 180 THR A N 1
ATOM 1378 C CA . THR A 1 180 ? 3.972 2.385 -6.446 1.00 87.81 180 THR A CA 1
ATOM 1379 C C . THR A 1 180 ? 4.759 3.258 -7.420 1.00 87.81 180 THR A C 1
ATOM 1381 O O . THR A 1 180 ? 5.681 2.768 -8.074 1.00 87.81 180 THR A O 1
ATOM 1384 N N . PHE A 1 181 ? 4.434 4.550 -7.526 1.00 88.06 181 PHE A N 1
ATOM 1385 C CA . PHE A 1 181 ? 5.177 5.475 -8.383 1.00 88.06 181 PHE A CA 1
ATOM 1386 C C . PHE A 1 181 ? 6.609 5.678 -7.897 1.00 88.06 181 PHE A C 1
ATOM 1388 O O . PHE A 1 181 ? 7.525 5.583 -8.713 1.00 88.06 181 PHE A O 1
ATOM 1395 N N . ALA A 1 182 ? 6.808 5.890 -6.596 1.00 86.75 182 ALA A N 1
ATOM 1396 C CA . ALA A 1 182 ? 8.135 5.993 -6.001 1.00 86.75 182 ALA A CA 1
ATOM 1397 C C . ALA A 1 182 ? 8.956 4.721 -6.268 1.00 86.75 182 ALA A C 1
ATOM 1399 O O . ALA A 1 182 ? 10.053 4.798 -6.813 1.00 86.75 182 ALA A O 1
ATOM 1400 N N . SER A 1 183 ? 8.372 3.544 -6.023 1.00 89.44 183 SER A N 1
ATOM 1401 C CA . SER A 1 183 ? 9.015 2.247 -6.277 1.00 89.44 183 SER A CA 1
ATOM 1402 C C . SER A 1 183 ? 9.366 2.048 -7.752 1.00 89.44 183 SER A C 1
ATOM 1404 O O . SER A 1 183 ? 10.475 1.638 -8.082 1.00 89.44 183 SER A O 1
ATOM 1406 N N . LYS A 1 184 ? 8.459 2.408 -8.669 1.00 88.12 184 LYS A N 1
ATOM 1407 C CA . LYS A 1 184 ? 8.720 2.360 -10.112 1.00 88.12 184 LYS A CA 1
ATOM 1408 C C . LYS A 1 184 ? 9.887 3.268 -10.499 1.00 88.12 184 LYS A C 1
ATOM 1410 O O . LYS A 1 184 ? 10.719 2.859 -11.301 1.00 88.12 184 LYS A O 1
ATOM 1415 N N . VAL A 1 185 ? 9.925 4.496 -9.983 1.00 87.19 185 VAL A N 1
ATOM 1416 C CA . VAL A 1 185 ? 11.009 5.445 -10.271 1.00 87.19 185 VAL A CA 1
ATOM 1417 C C . VAL A 1 185 ? 12.340 4.880 -9.777 1.00 87.19 185 VAL A C 1
ATOM 1419 O O . VAL A 1 185 ? 13.280 4.814 -10.566 1.00 87.19 185 VAL A O 1
ATOM 1422 N N . SER A 1 186 ? 12.391 4.359 -8.548 1.00 87.50 186 SER A N 1
ATOM 1423 C CA . SER A 1 186 ? 13.581 3.695 -8.006 1.00 87.50 186 SER A CA 1
ATOM 1424 C C . SER A 1 186 ? 14.004 2.478 -8.836 1.00 87.50 186 SER A C 1
ATOM 1426 O O . SER A 1 186 ? 15.185 2.319 -9.110 1.00 87.50 186 SER A O 1
ATOM 1428 N N . ALA A 1 187 ? 13.063 1.654 -9.307 1.00 87.00 187 ALA A N 1
ATOM 1429 C CA . ALA A 1 187 ? 13.363 0.479 -10.131 1.00 87.00 187 ALA A CA 1
ATOM 1430 C C . ALA A 1 187 ? 13.900 0.818 -11.531 1.00 87.00 187 ALA A C 1
ATOM 1432 O O . ALA A 1 187 ? 14.588 0.005 -12.135 1.00 87.00 187 ALA A O 1
ATOM 1433 N N . VAL A 1 188 ? 13.536 1.978 -12.087 1.00 85.06 188 VAL A N 1
ATOM 1434 C CA . VAL A 1 188 ? 14.019 2.431 -13.404 1.00 85.06 188 VAL A CA 1
ATOM 1435 C C . VAL A 1 188 ? 15.394 3.089 -13.296 1.00 85.06 188 VAL A C 1
ATOM 1437 O O . VAL A 1 188 ? 16.167 3.041 -14.249 1.00 85.06 188 VAL A O 1
ATOM 1440 N N . GLN A 1 189 ? 15.675 3.736 -12.164 1.00 85.12 189 GLN A N 1
ATOM 1441 C CA . GLN A 1 189 ? 16.925 4.458 -11.928 1.00 85.12 189 GLN A CA 1
ATOM 1442 C C . GLN A 1 189 ? 18.041 3.559 -11.389 1.00 85.12 189 GLN A C 1
ATOM 1444 O O . GLN A 1 189 ? 19.210 3.821 -11.659 1.00 85.12 189 GLN A O 1
ATOM 1449 N N . ASP A 1 190 ? 17.694 2.515 -10.639 1.00 83.00 190 ASP A N 1
ATOM 1450 C CA . ASP A 1 190 ? 18.643 1.572 -10.055 1.00 83.00 190 ASP A CA 1
ATOM 1451 C C . ASP A 1 190 ? 18.868 0.366 -10.984 1.00 83.00 190 ASP A C 1
ATOM 1453 O O . ASP A 1 190 ? 17.928 -0.194 -11.545 1.00 83.00 190 ASP A O 1
ATOM 1457 N N . THR A 1 191 ? 20.125 -0.057 -11.128 1.00 77.94 191 THR A N 1
ATOM 1458 C CA . THR A 1 191 ? 20.510 -1.193 -11.986 1.00 77.94 191 THR A CA 1
ATOM 1459 C C . THR A 1 191 ? 20.004 -2.522 -11.423 1.00 77.94 191 THR A C 1
ATOM 1461 O O . THR A 1 191 ? 19.629 -3.408 -12.191 1.00 77.94 191 THR A O 1
ATOM 1464 N N . TYR A 1 192 ? 19.962 -2.653 -10.093 1.00 82.12 192 TYR A N 1
ATOM 1465 C CA . TYR A 1 192 ? 19.539 -3.881 -9.408 1.00 82.12 192 TYR A CA 1
ATOM 1466 C C . TYR A 1 192 ? 18.132 -3.780 -8.809 1.00 82.12 192 TYR A C 1
ATOM 1468 O O . TYR A 1 192 ? 17.587 -4.776 -8.340 1.00 82.12 192 TYR A O 1
ATOM 1476 N N . ALA A 1 193 ? 17.512 -2.596 -8.879 1.00 83.44 193 ALA A N 1
ATOM 1477 C CA . ALA A 1 193 ? 16.200 -2.296 -8.307 1.00 83.44 193 ALA A CA 1
ATOM 1478 C C . ALA A 1 193 ? 16.076 -2.599 -6.796 1.00 83.44 193 ALA A C 1
ATOM 1480 O O . ALA A 1 193 ? 14.958 -2.711 -6.280 1.00 83.44 193 ALA A O 1
ATOM 1481 N N . ASP A 1 194 ? 17.194 -2.667 -6.069 1.00 86.50 194 ASP A N 1
ATOM 1482 C CA . ASP A 1 194 ? 17.228 -2.949 -4.630 1.00 86.50 194 ASP A CA 1
ATOM 1483 C C . ASP A 1 194 ? 16.481 -1.861 -3.851 1.00 86.50 194 ASP A C 1
ATOM 1485 O O . ASP A 1 194 ? 15.691 -2.149 -2.947 1.00 86.50 194 ASP A O 1
ATOM 1489 N N . ALA A 1 195 ? 16.635 -0.602 -4.277 1.00 85.19 195 ALA A N 1
ATOM 1490 C CA . ALA A 1 195 ? 15.907 0.527 -3.706 1.00 85.19 195 ALA A CA 1
ATOM 1491 C C . ALA A 1 195 ? 14.379 0.373 -3.839 1.00 85.19 195 ALA A C 1
ATOM 1493 O O . ALA A 1 195 ? 13.631 0.705 -2.918 1.00 85.19 195 ALA A O 1
ATOM 1494 N N . SER A 1 196 ? 13.897 -0.182 -4.958 1.00 88.38 196 SER A N 1
ATOM 1495 C CA . SER A 1 196 ? 12.467 -0.444 -5.150 1.00 88.38 196 SER A CA 1
ATOM 1496 C C . SER A 1 196 ? 11.962 -1.545 -4.224 1.00 88.38 196 SER A C 1
ATOM 1498 O O . SER A 1 196 ? 10.839 -1.446 -3.730 1.00 88.38 196 SER A O 1
ATOM 1500 N N . ILE A 1 197 ? 12.753 -2.597 -4.000 1.00 87.81 197 ILE A N 1
ATOM 1501 C CA . ILE A 1 197 ? 12.381 -3.694 -3.098 1.00 87.81 197 ILE A CA 1
ATOM 1502 C C . ILE A 1 197 ? 12.296 -3.175 -1.663 1.00 87.81 197 ILE A C 1
ATOM 1504 O O . ILE A 1 197 ? 11.324 -3.474 -0.963 1.00 87.81 197 ILE A O 1
ATOM 1508 N N . GLY A 1 198 ? 13.272 -2.362 -1.248 1.00 88.19 198 GLY A N 1
ATOM 1509 C CA . GLY A 1 198 ? 13.280 -1.706 0.056 1.00 88.19 198 GLY A CA 1
ATOM 1510 C C . GLY A 1 198 ? 12.051 -0.824 0.269 1.00 88.19 198 GLY A C 1
ATOM 1511 O O . GLY A 1 198 ? 11.410 -0.927 1.312 1.00 88.19 198 GLY A O 1
ATOM 1512 N N . ASN A 1 199 ? 11.668 -0.030 -0.737 1.00 87.94 199 ASN A N 1
ATOM 1513 C CA . ASN A 1 199 ? 10.495 0.839 -0.650 1.00 87.94 199 ASN A CA 1
ATOM 1514 C C . ASN A 1 199 ? 9.185 0.044 -0.506 1.00 87.94 199 ASN A C 1
ATOM 1516 O O . ASN A 1 199 ? 8.448 0.245 0.456 1.00 87.94 199 ASN A O 1
ATOM 1520 N N . VAL A 1 200 ? 8.928 -0.916 -1.406 1.00 88.88 200 VAL A N 1
ATOM 1521 C CA . VAL A 1 200 ? 7.696 -1.734 -1.381 1.00 88.88 200 VAL A CA 1
ATOM 1522 C C . VAL A 1 200 ? 7.598 -2.577 -0.109 1.00 88.88 200 VAL A C 1
ATOM 1524 O O . VAL A 1 200 ? 6.519 -2.733 0.464 1.00 88.88 200 VAL A O 1
ATOM 1527 N N . THR A 1 201 ? 8.711 -3.161 0.334 1.00 89.50 201 THR A N 1
ATOM 1528 C CA . THR A 1 201 ? 8.720 -4.010 1.533 1.00 89.50 201 THR A CA 1
ATOM 1529 C C . THR A 1 201 ? 8.587 -3.163 2.796 1.00 89.50 201 THR A C 1
ATOM 1531 O O . THR A 1 201 ? 7.841 -3.527 3.703 1.00 89.50 201 THR A O 1
ATOM 1534 N N . GLY A 1 202 ? 9.272 -2.018 2.845 1.00 90.38 202 GLY A N 1
ATOM 1535 C CA . GLY A 1 202 ? 9.247 -1.095 3.974 1.00 90.38 202 GLY A CA 1
ATOM 1536 C C . GLY A 1 202 ? 7.872 -0.472 4.200 1.00 90.38 202 GLY A C 1
ATOM 1537 O O . GLY A 1 202 ? 7.371 -0.522 5.324 1.00 90.38 202 GLY A O 1
ATOM 1538 N N . SER A 1 203 ? 7.228 0.049 3.149 1.00 89.81 203 SER A N 1
ATOM 1539 C CA . SER A 1 203 ? 5.902 0.673 3.273 1.00 89.81 203 SER A CA 1
ATOM 1540 C C . SER A 1 203 ? 4.839 -0.333 3.730 1.00 89.81 203 SER A C 1
ATOM 1542 O O . SER A 1 203 ? 4.075 -0.059 4.657 1.00 89.81 203 SER A O 1
ATOM 1544 N N . ASN A 1 204 ? 4.854 -1.552 3.183 1.00 89.81 204 ASN A N 1
ATOM 1545 C CA . ASN A 1 204 ? 3.943 -2.620 3.600 1.00 89.81 204 ASN A CA 1
ATOM 1546 C C . ASN A 1 204 ? 4.199 -3.096 5.036 1.00 89.81 204 ASN A C 1
ATOM 1548 O O . ASN A 1 204 ? 3.248 -3.324 5.786 1.00 89.81 204 ASN A O 1
ATOM 1552 N N . ALA A 1 205 ? 5.465 -3.216 5.447 1.00 91.25 205 ALA A N 1
ATOM 1553 C CA . ALA A 1 205 ? 5.808 -3.567 6.822 1.00 91.25 205 ALA A CA 1
ATOM 1554 C C . ALA A 1 205 ? 5.300 -2.504 7.808 1.00 91.25 205 ALA A C 1
ATOM 1556 O O . ALA A 1 205 ? 4.687 -2.849 8.818 1.00 91.25 205 ALA A O 1
ATOM 1557 N N . VAL A 1 206 ? 5.485 -1.217 7.500 1.00 90.75 206 VAL A N 1
ATOM 1558 C CA . VAL A 1 206 ? 4.963 -0.112 8.316 1.00 90.75 206 VAL A CA 1
ATOM 1559 C C . VAL A 1 206 ? 3.434 -0.158 8.399 1.00 90.75 206 VAL A C 1
ATOM 1561 O O . VAL A 1 206 ? 2.892 -0.052 9.498 1.00 90.75 206 VAL A O 1
ATOM 1564 N N . ASN A 1 207 ? 2.728 -0.412 7.295 1.00 89.69 207 ASN A N 1
ATOM 1565 C CA . ASN A 1 207 ? 1.264 -0.507 7.295 1.00 89.69 207 ASN A CA 1
ATOM 1566 C C . ASN A 1 207 ? 0.742 -1.639 8.195 1.00 89.69 207 ASN A C 1
ATOM 1568 O O . ASN A 1 207 ? -0.219 -1.453 8.942 1.00 89.69 207 ASN A O 1
ATOM 1572 N N . VAL A 1 208 ? 1.386 -2.807 8.171 1.00 90.19 208 VAL A N 1
ATOM 1573 C CA . VAL A 1 208 ? 0.960 -3.952 8.990 1.00 90.19 208 VAL A CA 1
ATOM 1574 C C . VAL A 1 208 ? 1.373 -3.774 10.452 1.00 90.19 208 VAL A C 1
ATOM 1576 O O . VAL A 1 208 ? 0.536 -3.883 11.348 1.00 90.19 208 VAL A O 1
ATOM 1579 N N . PHE A 1 209 ? 2.647 -3.478 10.719 1.00 91.50 209 PHE A N 1
ATOM 1580 C CA . PHE A 1 209 ? 3.166 -3.424 12.086 1.00 91.50 209 PHE A CA 1
ATOM 1581 C C . PHE A 1 209 ? 2.778 -2.139 12.816 1.00 91.50 209 PHE A C 1
ATOM 1583 O O . PHE A 1 209 ? 2.316 -2.205 13.954 1.00 91.50 209 PHE A O 1
ATOM 1590 N N . LEU A 1 210 ? 2.945 -0.975 12.184 1.00 89.94 210 LEU A N 1
ATOM 1591 C CA . LEU A 1 210 ? 2.612 0.310 12.803 1.00 89.94 210 LEU A CA 1
ATOM 1592 C C . LEU A 1 210 ? 1.159 0.712 12.547 1.00 89.94 210 LEU A C 1
ATOM 1594 O O . LEU A 1 210 ? 0.530 1.251 13.448 1.00 89.94 210 LEU A O 1
ATOM 1598 N N . GLY A 1 211 ? 0.601 0.426 11.369 1.00 87.62 211 GLY A N 1
ATOM 1599 C CA . GLY A 1 211 ? -0.804 0.736 11.087 1.00 87.62 211 GLY A CA 1
ATOM 1600 C C . GLY A 1 211 ? -1.761 -0.126 11.913 1.00 87.62 211 GLY A C 1
ATOM 1601 O O . GLY A 1 211 ? -2.509 0.391 12.739 1.00 87.62 211 GLY A O 1
ATOM 1602 N N . ILE A 1 212 ? -1.719 -1.449 11.729 1.00 89.12 212 ILE A N 1
ATOM 1603 C CA . ILE A 1 212 ? -2.632 -2.377 12.421 1.00 89.12 212 ILE A CA 1
ATOM 1604 C C . ILE A 1 212 ? -2.086 -2.765 13.803 1.00 89.12 212 ILE A C 1
ATOM 1606 O O . ILE A 1 212 ? -2.801 -2.678 14.803 1.00 89.12 212 ILE A O 1
ATOM 1610 N N . GLY A 1 213 ? -0.818 -3.181 13.880 1.00 92.31 213 GLY A N 1
ATOM 1611 C CA . GLY A 1 213 ? -0.234 -3.752 15.098 1.00 92.31 213 GLY A CA 1
ATOM 1612 C C . GLY A 1 213 ? -0.157 -2.774 16.274 1.00 92.31 213 GLY A C 1
ATOM 1613 O O . GLY A 1 213 ? -0.578 -3.110 17.386 1.00 92.31 213 GLY A O 1
ATOM 1614 N N . LEU A 1 214 ? 0.334 -1.552 16.047 1.00 93.69 214 LEU A N 1
ATOM 1615 C CA . LEU A 1 214 ? 0.420 -0.534 17.098 1.00 93.69 214 LEU A CA 1
ATOM 1616 C C . LEU A 1 214 ? -0.972 -0.081 17.554 1.00 93.69 214 LEU A C 1
ATOM 1618 O O . LEU A 1 214 ? -1.219 -0.027 18.757 1.00 93.69 214 LEU A O 1
ATOM 1622 N N . ALA A 1 215 ? -1.891 0.190 16.621 1.00 91.44 215 ALA A N 1
ATOM 1623 C CA . ALA A 1 215 ? -3.257 0.601 16.947 1.00 91.44 215 ALA A CA 1
ATOM 1624 C C . ALA A 1 215 ? -3.987 -0.460 17.787 1.00 91.44 215 ALA A C 1
ATOM 1626 O O . ALA A 1 215 ? -4.588 -0.137 18.815 1.00 91.44 215 ALA A O 1
ATOM 1627 N N . TRP A 1 216 ? -3.869 -1.736 17.402 1.00 93.00 216 TRP A N 1
ATOM 1628 C CA . TRP A 1 216 ? -4.429 -2.852 18.162 1.00 93.00 216 TRP A CA 1
ATOM 1629 C C . TRP A 1 216 ? -3.800 -2.969 19.554 1.00 93.00 216 TRP A C 1
ATOM 1631 O O . TRP A 1 216 ? -4.518 -3.125 20.539 1.00 93.00 216 TRP A O 1
ATOM 1641 N N . SER A 1 217 ? -2.475 -2.824 19.658 1.00 94.75 217 SER A N 1
ATOM 1642 C CA . SER A 1 217 ? -1.758 -2.898 20.938 1.00 94.75 217 SER A CA 1
ATOM 1643 C C . SER A 1 217 ? -2.183 -1.784 21.898 1.00 94.75 217 SER A C 1
ATOM 1645 O O . SER A 1 217 ? -2.459 -2.044 23.069 1.00 94.75 217 SER A O 1
ATOM 1647 N N . VAL A 1 218 ? -2.298 -0.547 21.402 1.00 95.06 218 VAL A N 1
ATOM 1648 C CA . VAL A 1 218 ? -2.775 0.601 22.189 1.00 95.06 218 VAL A CA 1
ATOM 1649 C C . VAL A 1 218 ? -4.210 0.369 22.669 1.00 95.06 218 VAL A C 1
ATOM 1651 O O . VAL A 1 218 ? -4.499 0.573 23.850 1.00 95.06 218 VAL A O 1
ATOM 1654 N N . ALA A 1 219 ? -5.097 -0.112 21.791 1.00 93.12 219 ALA A N 1
ATOM 1655 C CA . ALA A 1 219 ? -6.477 -0.424 22.151 1.00 93.12 219 ALA A CA 1
ATOM 1656 C C . ALA A 1 219 ? -6.559 -1.544 23.203 1.00 93.12 219 ALA A C 1
ATOM 1658 O O . ALA A 1 219 ? -7.253 -1.396 24.210 1.00 93.12 219 ALA A O 1
ATOM 1659 N N . ALA A 1 220 ? -5.807 -2.631 23.021 1.00 94.25 220 ALA A N 1
ATOM 1660 C CA . ALA A 1 220 ? -5.773 -3.754 23.952 1.00 94.25 220 ALA A CA 1
ATOM 1661 C C . ALA A 1 220 ? -5.310 -3.324 25.354 1.00 94.25 220 ALA A C 1
ATOM 1663 O O . ALA A 1 220 ? -5.956 -3.667 26.346 1.00 94.25 220 ALA A O 1
ATOM 1664 N N . ILE A 1 221 ? -4.246 -2.515 25.446 1.00 95.31 221 ILE A N 1
ATOM 1665 C CA . ILE A 1 221 ? -3.748 -1.975 26.721 1.00 95.31 221 ILE A CA 1
ATOM 1666 C C . ILE A 1 221 ? -4.803 -1.073 27.371 1.00 95.31 221 ILE A C 1
ATOM 1668 O O . ILE A 1 221 ? -5.094 -1.225 28.558 1.00 95.31 221 ILE A O 1
ATOM 1672 N N . TYR A 1 222 ? -5.415 -0.167 26.604 1.00 95.75 222 TYR A N 1
ATOM 1673 C CA . TYR A 1 222 ? -6.442 0.743 27.112 1.00 95.75 222 TYR A CA 1
ATOM 1674 C C . TYR A 1 222 ? -7.624 -0.008 27.745 1.00 95.75 222 TYR A C 1
ATOM 1676 O O . TYR A 1 222 ? -8.041 0.304 28.865 1.00 95.75 222 TYR A O 1
ATOM 1684 N N . TRP A 1 223 ? -8.155 -1.022 27.058 1.00 94.88 223 TRP A N 1
ATOM 1685 C CA . TRP A 1 223 ? -9.288 -1.808 27.555 1.00 94.88 223 TRP A CA 1
ATOM 1686 C C . TRP A 1 223 ? -8.908 -2.714 28.727 1.00 94.88 223 TRP A C 1
ATOM 1688 O O . TRP A 1 223 ? -9.685 -2.829 29.680 1.00 94.88 223 TRP A O 1
ATOM 1698 N N . HIS A 1 224 ? -7.686 -3.254 28.723 1.00 94.12 224 HIS A N 1
ATOM 1699 C CA . HIS A 1 224 ? -7.138 -3.987 29.860 1.00 94.12 224 HIS A CA 1
ATOM 1700 C C . HIS A 1 224 ? -7.073 -3.108 31.119 1.00 94.12 224 HIS A C 1
ATOM 1702 O O . HIS A 1 224 ? -7.538 -3.519 32.181 1.00 94.12 224 HIS A O 1
ATOM 1708 N N . MET A 1 225 ? -6.611 -1.857 30.998 1.00 95.56 225 MET A N 1
ATOM 1709 C CA . MET A 1 225 ? -6.596 -0.892 32.110 1.00 95.56 225 MET A CA 1
ATOM 1710 C C . MET A 1 225 ? -7.999 -0.537 32.625 1.00 95.56 225 MET A C 1
ATOM 1712 O O . MET A 1 225 ? -8.160 -0.175 33.789 1.00 95.56 225 MET A O 1
ATOM 1716 N N . LYS A 1 226 ? -9.030 -0.633 31.779 1.00 93.81 226 LYS A N 1
ATOM 1717 C CA . LYS A 1 226 ? -10.437 -0.430 32.162 1.00 93.81 226 LYS A CA 1
ATOM 1718 C C . LYS A 1 226 ? -11.101 -1.690 32.730 1.00 93.81 226 LYS A C 1
ATOM 1720 O O . LYS A 1 226 ? -12.280 -1.626 33.076 1.00 93.81 226 LYS A O 1
ATOM 1725 N N . GLY A 1 227 ? -10.379 -2.810 32.822 1.00 93.94 227 GLY A N 1
ATOM 1726 C CA . GLY A 1 227 ? -10.893 -4.080 33.335 1.00 93.94 227 GLY A CA 1
ATOM 1727 C C . GLY A 1 227 ? -11.962 -4.722 32.447 1.00 93.94 227 GLY A C 1
ATOM 1728 O O . GLY A 1 227 ? -12.766 -5.510 32.939 1.00 93.94 227 GLY A O 1
ATOM 1729 N N . LYS A 1 228 ? -12.014 -4.368 31.157 1.00 93.12 228 LYS A N 1
ATOM 1730 C CA . LYS A 1 228 ? -12.989 -4.904 30.197 1.00 93.12 228 LYS A CA 1
ATOM 1731 C C . LYS A 1 228 ? -12.281 -5.759 29.142 1.00 93.12 228 LYS A C 1
ATOM 1733 O O . LYS A 1 228 ? -11.165 -5.421 28.747 1.00 93.12 228 LYS A O 1
ATOM 1738 N N . PRO A 1 229 ? -12.910 -6.845 28.662 1.00 90.50 229 PRO A N 1
ATOM 1739 C CA . PRO A 1 229 ? -12.356 -7.620 27.560 1.00 90.50 229 PRO A CA 1
ATOM 1740 C C . PRO A 1 229 ? -12.366 -6.787 26.271 1.00 90.50 229 PRO A C 1
ATOM 1742 O O . PRO A 1 229 ? -13.362 -6.136 25.954 1.00 90.50 229 PRO A O 1
ATOM 1745 N N . PHE A 1 230 ? -11.261 -6.822 25.528 1.00 92.00 230 PHE A N 1
ATOM 1746 C CA . PHE A 1 230 ? -11.169 -6.234 24.194 1.00 92.00 230 PHE A CA 1
ATOM 1747 C C . PHE A 1 230 ? -11.537 -7.295 23.155 1.00 92.00 230 PHE A C 1
ATOM 1749 O O . PHE A 1 230 ? -10.732 -8.172 22.852 1.00 92.00 230 PHE A O 1
ATOM 1756 N N . VAL A 1 231 ? -12.771 -7.242 22.653 1.00 87.69 231 VAL A N 1
ATOM 1757 C CA . VAL A 1 231 ? -13.272 -8.149 21.612 1.00 87.69 231 VAL A CA 1
ATOM 1758 C C . VAL A 1 231 ? -13.403 -7.360 20.316 1.00 87.69 231 VAL A C 1
ATOM 1760 O O . VAL A 1 231 ? -14.050 -6.315 20.296 1.00 87.69 231 VAL A O 1
ATOM 1763 N N . VAL A 1 232 ? -12.772 -7.853 19.250 1.00 86.62 232 VAL A N 1
ATOM 1764 C CA . VAL A 1 232 ? -12.829 -7.265 17.907 1.00 86.62 232 VAL A CA 1
ATOM 1765 C C . VAL A 1 232 ? -13.417 -8.307 16.969 1.00 86.62 232 VAL A C 1
ATOM 1767 O O . VAL A 1 232 ? -12.866 -9.399 16.840 1.00 86.62 232 VAL A O 1
ATOM 1770 N N . GLU A 1 233 ? -14.540 -7.987 16.334 1.00 83.94 233 GLU A N 1
ATOM 1771 C CA . GLU A 1 233 ? -15.140 -8.861 15.330 1.00 83.94 233 GLU A CA 1
ATOM 1772 C C . GLU A 1 233 ? -14.338 -8.788 14.027 1.00 83.94 233 GLU A C 1
ATOM 1774 O O . GLU A 1 233 ? -14.026 -7.702 13.540 1.00 83.94 233 GLU A O 1
ATOM 1779 N N . ALA A 1 234 ? -13.989 -9.945 13.461 1.00 77.75 234 ALA A N 1
ATOM 1780 C CA . ALA A 1 234 ? -13.185 -10.012 12.241 1.00 77.75 234 ALA A CA 1
ATOM 1781 C C . ALA A 1 234 ? -13.945 -9.513 10.996 1.00 77.75 234 ALA A C 1
ATOM 1783 O O . ALA A 1 234 ? -13.317 -9.041 10.049 1.00 77.75 234 ALA A O 1
ATOM 1784 N N . GLY A 1 235 ? -15.281 -9.594 10.990 1.00 80.56 235 GLY A N 1
ATOM 1785 C CA . GLY A 1 235 ? -16.114 -9.188 9.855 1.00 80.56 235 GLY A CA 1
ATOM 1786 C C . GLY A 1 235 ? -15.643 -9.804 8.530 1.00 80.56 235 GLY A C 1
ATOM 1787 O O . GLY A 1 235 ? -15.244 -10.964 8.481 1.00 80.56 235 GLY A O 1
ATOM 1788 N N . SER A 1 236 ? -15.609 -8.993 7.471 1.00 80.69 236 SER A N 1
ATOM 1789 C CA . SER A 1 236 ? -15.166 -9.382 6.123 1.00 80.69 236 SER A CA 1
ATOM 1790 C C . SER A 1 236 ? -13.642 -9.493 5.944 1.00 80.69 236 SER A C 1
ATOM 1792 O O . SER A 1 236 ? -13.144 -9.762 4.840 1.00 80.69 236 SER A O 1
ATOM 1794 N N . LEU A 1 237 ? -12.864 -9.265 7.010 1.00 83.81 237 LEU A N 1
ATOM 1795 C CA . LEU A 1 237 ? -11.403 -9.273 6.944 1.00 83.81 237 LEU A CA 1
ATOM 1796 C C . LEU A 1 237 ? -10.870 -10.671 6.621 1.00 83.81 237 LEU A C 1
ATOM 1798 O O . LEU A 1 237 ? -9.968 -10.800 5.797 1.00 83.81 237 LEU A O 1
ATOM 1802 N N . ALA A 1 238 ? -11.441 -11.712 7.233 1.00 85.88 238 ALA A N 1
ATOM 1803 C CA . ALA A 1 238 ? -11.011 -13.096 7.029 1.00 85.88 238 ALA A CA 1
ATOM 1804 C C . ALA A 1 238 ? -11.163 -13.528 5.561 1.00 85.88 238 ALA A C 1
ATOM 1806 O O . ALA A 1 238 ? -10.225 -14.069 4.961 1.00 85.88 238 ALA A O 1
ATOM 1807 N N . PHE A 1 239 ? -12.306 -13.195 4.956 1.00 88.50 239 PHE A N 1
ATOM 1808 C CA . PHE A 1 239 ? -12.563 -13.418 3.538 1.00 88.50 239 PHE A CA 1
ATOM 1809 C C . PHE A 1 239 ? -11.557 -12.661 2.659 1.00 88.50 239 PHE A C 1
ATOM 1811 O O . PHE A 1 239 ? -10.896 -13.260 1.808 1.00 88.50 239 PHE A O 1
ATOM 1818 N N . SER A 1 240 ? -11.375 -11.360 2.909 1.00 88.50 240 SER A N 1
ATOM 1819 C CA . SER A 1 240 ? -10.483 -10.504 2.115 1.00 88.50 240 SER A CA 1
ATOM 1820 C C . SER A 1 240 ? -9.017 -10.952 2.188 1.00 88.50 240 SER A C 1
ATOM 1822 O O . SER A 1 240 ? -8.343 -11.038 1.162 1.00 88.50 240 SER A O 1
ATOM 1824 N N . VAL A 1 241 ? -8.519 -11.314 3.374 1.00 89.56 241 VAL A N 1
ATOM 1825 C CA . VAL A 1 241 ? -7.147 -11.820 3.564 1.00 89.56 241 VAL A CA 1
ATOM 1826 C C . VAL A 1 241 ? -6.941 -13.155 2.849 1.00 89.56 241 VAL A C 1
ATOM 1828 O O . VAL A 1 241 ? -5.905 -13.365 2.208 1.00 89.56 241 VAL A O 1
ATOM 1831 N N . THR A 1 242 ? -7.923 -14.053 2.918 1.00 91.19 242 THR A N 1
ATOM 1832 C CA . THR A 1 242 ? -7.847 -15.347 2.229 1.00 91.19 242 THR A CA 1
ATOM 1833 C C . THR A 1 242 ? -7.826 -15.163 0.714 1.00 91.19 242 THR A C 1
ATOM 1835 O O . THR A 1 242 ? -6.961 -15.720 0.034 1.00 91.19 242 THR A O 1
ATOM 1838 N N . LEU A 1 243 ? -8.720 -14.326 0.183 1.00 92.88 243 LEU A N 1
ATOM 1839 C CA . LEU A 1 243 ? -8.774 -14.001 -1.239 1.00 92.88 243 LEU A CA 1
ATOM 1840 C C . LEU A 1 243 ? -7.457 -13.380 -1.725 1.00 92.88 243 LEU A C 1
ATOM 1842 O O . LEU A 1 243 ? -6.898 -13.817 -2.734 1.00 92.88 243 LEU A O 1
ATOM 1846 N N . PHE A 1 244 ? -6.925 -12.411 -0.974 1.00 92.06 244 PHE A N 1
ATOM 1847 C CA . PHE A 1 244 ? -5.636 -11.787 -1.263 1.00 92.06 244 PHE A CA 1
ATOM 1848 C C . PHE A 1 244 ? -4.503 -12.815 -1.285 1.00 92.06 244 PHE A C 1
ATOM 1850 O O . PHE A 1 244 ? -3.670 -12.792 -2.187 1.00 92.06 244 PHE A O 1
ATOM 1857 N N . THR A 1 245 ? -4.495 -13.759 -0.343 1.00 93.94 245 THR A N 1
ATOM 1858 C CA . THR A 1 245 ? -3.474 -14.810 -0.257 1.00 93.94 245 THR A CA 1
ATOM 1859 C C . THR A 1 245 ? -3.523 -15.742 -1.470 1.00 93.94 245 THR A C 1
ATOM 1861 O O . THR A 1 245 ? -2.484 -16.025 -2.068 1.00 93.94 245 THR A O 1
ATOM 1864 N N . ILE A 1 246 ? -4.716 -16.165 -1.904 1.00 95.44 246 ILE A N 1
ATOM 1865 C CA . ILE A 1 246 ? -4.887 -16.964 -3.129 1.00 95.44 246 ILE A CA 1
ATOM 1866 C C . ILE A 1 246 ? -4.340 -16.199 -4.341 1.00 95.44 246 ILE A C 1
ATOM 1868 O O . ILE A 1 246 ? -3.560 -16.743 -5.126 1.00 95.44 246 ILE A O 1
ATOM 1872 N N . PHE A 1 247 ? -4.696 -14.921 -4.487 1.00 95.50 247 PHE A N 1
ATOM 1873 C CA . PHE A 1 247 ? -4.230 -14.105 -5.610 1.00 95.50 247 PHE A CA 1
ATOM 1874 C C . PHE A 1 247 ? -2.734 -13.809 -5.546 1.00 95.50 247 PHE A C 1
ATOM 1876 O O . PHE A 1 247 ? -2.086 -13.784 -6.591 1.00 95.50 247 PHE A O 1
ATOM 1883 N N . ALA A 1 248 ? -2.160 -13.664 -4.353 1.00 93.62 248 ALA A N 1
ATOM 1884 C CA . ALA A 1 248 ? -0.723 -13.530 -4.161 1.00 93.62 248 ALA A CA 1
ATOM 1885 C C . ALA A 1 248 ? 0.014 -14.790 -4.636 1.00 93.62 248 ALA A C 1
ATOM 1887 O O . ALA A 1 248 ? 0.991 -14.678 -5.375 1.00 93.62 248 ALA A O 1
ATOM 1888 N N . PHE A 1 249 ? -0.481 -15.990 -4.313 1.00 95.56 249 PHE A N 1
ATOM 1889 C CA . PHE A 1 249 ? 0.095 -17.235 -4.830 1.00 95.56 249 PHE A CA 1
ATOM 1890 C C . PHE A 1 249 ? 0.001 -17.337 -6.354 1.00 95.56 249 PHE A C 1
ATOM 1892 O O . PHE A 1 249 ? 0.974 -17.739 -6.998 1.00 95.56 249 PHE A O 1
ATOM 1899 N N . LEU A 1 250 ? -1.127 -16.939 -6.951 1.00 95.12 250 LEU A N 1
ATOM 1900 C CA . LEU A 1 250 ? -1.274 -16.882 -8.409 1.00 95.12 250 LEU A CA 1
ATOM 1901 C C . LEU A 1 250 ? -0.293 -15.879 -9.034 1.00 95.12 250 LEU A C 1
ATOM 1903 O O . LEU A 1 250 ? 0.400 -16.214 -9.994 1.00 95.12 250 LEU A O 1
ATOM 1907 N N . ALA A 1 251 ? -0.183 -14.677 -8.467 1.00 92.56 251 ALA A N 1
ATOM 1908 C CA . ALA A 1 251 ? 0.732 -13.641 -8.929 1.00 92.56 251 ALA A CA 1
ATOM 1909 C C . ALA A 1 251 ? 2.195 -14.099 -8.845 1.00 92.56 251 ALA A C 1
ATOM 1911 O O . ALA A 1 251 ? 2.921 -14.010 -9.834 1.00 92.56 251 ALA A O 1
ATOM 1912 N N . ILE A 1 252 ? 2.615 -14.661 -7.707 1.00 91.31 252 ILE A N 1
ATOM 1913 C CA . ILE A 1 252 ? 3.962 -15.216 -7.518 1.00 91.31 252 ILE A CA 1
ATOM 1914 C C . ILE A 1 252 ? 4.212 -16.347 -8.515 1.00 91.31 252 ILE A C 1
ATOM 1916 O O . ILE A 1 252 ? 5.251 -16.355 -9.167 1.00 91.31 252 ILE A O 1
ATOM 1920 N N . SER A 1 253 ? 3.261 -17.265 -8.700 1.00 91.38 253 SER A N 1
ATOM 1921 C CA . SER A 1 253 ? 3.396 -18.371 -9.658 1.00 91.38 253 SER A CA 1
ATOM 1922 C C . SER A 1 253 ? 3.612 -17.865 -11.085 1.00 91.38 253 SER A C 1
ATOM 1924 O O . SER A 1 253 ? 4.491 -18.361 -11.791 1.00 91.38 253 SER A O 1
ATOM 1926 N N . VAL A 1 254 ? 2.869 -16.834 -11.499 1.00 90.38 254 VAL A N 1
ATOM 1927 C CA . VAL A 1 254 ? 3.038 -16.190 -12.809 1.00 90.38 254 VAL A CA 1
ATOM 1928 C C . VAL A 1 254 ? 4.394 -15.489 -12.916 1.00 90.38 254 VAL A C 1
ATOM 1930 O O . VAL A 1 254 ? 5.067 -15.624 -13.938 1.00 90.38 254 VAL A O 1
ATOM 1933 N N . LEU A 1 255 ? 4.837 -14.782 -11.873 1.00 88.00 255 LEU A N 1
ATOM 1934 C CA . LEU A 1 255 ? 6.145 -14.118 -11.857 1.00 88.00 255 LEU A CA 1
ATOM 1935 C C . LEU A 1 255 ? 7.303 -15.126 -11.916 1.00 88.00 255 LEU A C 1
ATOM 1937 O O . LEU A 1 255 ? 8.227 -14.948 -12.709 1.00 88.00 255 LEU A O 1
ATOM 1941 N N . LEU A 1 256 ? 7.229 -16.217 -11.150 1.00 88.38 256 LEU A N 1
ATOM 1942 C CA . LEU A 1 256 ? 8.207 -17.307 -11.178 1.00 88.38 256 LEU A CA 1
ATOM 1943 C C . LEU A 1 256 ? 8.217 -18.022 -12.531 1.00 88.38 256 LEU A C 1
ATOM 1945 O O . LEU A 1 256 ? 9.286 -18.335 -13.055 1.00 88.38 256 LEU A O 1
ATOM 1949 N N . TYR A 1 257 ? 7.046 -18.238 -13.136 1.00 86.62 257 TYR A N 1
ATOM 1950 C CA . TYR A 1 257 ? 6.948 -18.772 -14.493 1.00 86.62 257 TYR A CA 1
ATOM 1951 C C . TYR A 1 257 ? 7.646 -17.850 -15.501 1.00 86.62 257 TYR A C 1
ATOM 1953 O O . TYR A 1 257 ? 8.447 -18.318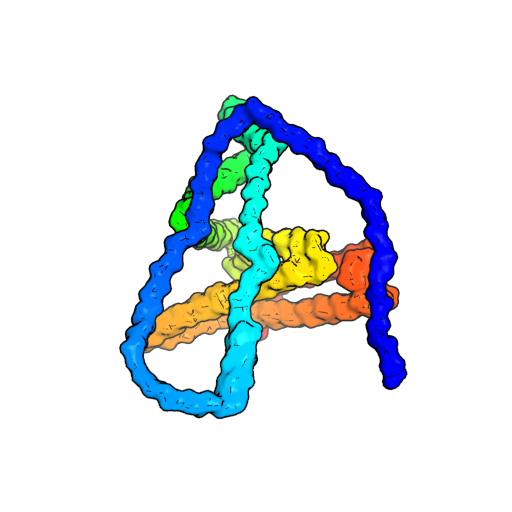 -16.311 1.00 86.62 257 TYR A O 1
ATOM 1961 N N . ARG A 1 258 ? 7.420 -16.533 -15.404 1.00 85.12 258 ARG A N 1
ATOM 1962 C CA . ARG A 1 258 ? 8.030 -15.522 -16.282 1.00 85.12 258 ARG A CA 1
ATOM 1963 C C . ARG A 1 258 ? 9.548 -15.407 -16.114 1.00 85.12 258 ARG A C 1
ATOM 1965 O O . ARG A 1 258 ? 10.227 -14.992 -17.051 1.00 85.12 258 ARG A O 1
ATOM 1972 N N . ARG A 1 259 ? 10.076 -15.791 -14.948 1.00 83.75 259 ARG A N 1
ATOM 1973 C CA . ARG A 1 259 ? 11.516 -15.819 -14.658 1.00 83.75 259 ARG A CA 1
ATOM 1974 C C . ARG A 1 259 ? 12.261 -16.934 -15.404 1.00 83.75 259 ARG A C 1
ATOM 1976 O O . ARG A 1 259 ? 13.485 -16.915 -15.468 1.00 83.75 259 ARG A O 1
ATOM 1983 N N . ARG A 1 260 ? 11.567 -17.908 -16.010 1.00 82.25 260 ARG A N 1
ATOM 1984 C CA . ARG A 1 260 ? 12.237 -18.950 -16.807 1.00 82.25 260 ARG A CA 1
ATOM 1985 C C . ARG A 1 260 ? 13.005 -18.335 -17.980 1.00 82.25 260 ARG A C 1
ATOM 1987 O O . ARG A 1 260 ? 12.439 -17.579 -18.770 1.00 82.25 260 ARG A O 1
ATOM 1994 N N . ALA A 1 261 ? 14.261 -18.756 -18.145 1.00 72.12 261 ALA A N 1
ATOM 1995 C CA . ALA A 1 261 ? 15.184 -18.256 -19.171 1.00 72.12 261 ALA A CA 1
ATOM 1996 C C . ALA A 1 261 ? 14.605 -18.291 -20.599 1.00 72.12 261 ALA A C 1
ATOM 1998 O O . ALA A 1 261 ? 14.855 -17.386 -21.386 1.00 72.12 261 ALA A O 1
ATOM 1999 N N . HIS A 1 262 ? 13.755 -19.276 -20.909 1.00 73.75 262 HIS A N 1
ATOM 2000 C CA . HIS A 1 262 ? 13.082 -19.404 -22.208 1.00 73.75 262 HIS A CA 1
ATOM 2001 C C . HIS A 1 262 ? 12.149 -18.222 -22.556 1.00 73.75 262 HIS A C 1
ATOM 2003 O O . HIS A 1 262 ? 11.852 -17.992 -23.722 1.00 73.75 262 HIS A O 1
ATOM 2009 N N . ILE A 1 263 ? 11.659 -17.478 -21.560 1.00 73.56 263 ILE A N 1
ATOM 2010 C CA . ILE A 1 263 ? 10.726 -16.351 -21.737 1.00 73.56 263 ILE A CA 1
ATOM 2011 C C . ILE A 1 263 ? 11.471 -15.001 -21.697 1.00 73.56 263 ILE A C 1
ATOM 2013 O O . ILE A 1 263 ? 10.944 -13.993 -22.171 1.00 73.56 263 ILE A O 1
ATOM 2017 N N . GLY A 1 264 ? 12.702 -14.966 -21.162 1.00 65.38 264 GLY A N 1
ATOM 2018 C CA . GLY A 1 264 ? 13.532 -13.755 -21.082 1.00 65.38 264 GLY A CA 1
ATOM 2019 C C . GLY A 1 264 ? 12.919 -12.637 -20.226 1.00 65.38 264 GLY A C 1
ATOM 2020 O O . GLY A 1 264 ? 13.029 -11.460 -20.561 1.00 65.38 264 GLY A O 1
ATOM 2021 N N . GLY A 1 265 ? 12.186 -12.996 -19.167 1.00 63.41 265 GLY A N 1
ATOM 2022 C CA . GLY A 1 265 ? 11.243 -12.108 -18.483 1.00 63.41 265 GLY A CA 1
ATOM 2023 C C . GLY A 1 265 ? 11.715 -11.454 -17.182 1.00 63.41 265 GLY A C 1
ATOM 2024 O O . GLY A 1 265 ? 10.846 -11.039 -16.407 1.00 63.41 265 GLY A O 1
ATOM 2025 N N . GLU A 1 266 ? 13.022 -11.374 -16.914 1.00 62.75 266 GLU A N 1
ATOM 2026 C CA . GLU A 1 266 ? 13.520 -10.881 -15.619 1.00 62.75 266 GLU A CA 1
ATOM 2027 C C . GLU A 1 266 ? 13.204 -9.388 -15.407 1.00 62.75 266 GLU A C 1
ATOM 2029 O O . GLU A 1 266 ? 12.585 -9.067 -14.398 1.00 62.75 266 GLU A O 1
ATOM 2034 N N . LEU A 1 267 ? 13.397 -8.507 -16.401 1.00 59.19 267 LEU A N 1
ATOM 2035 C CA . LEU A 1 267 ? 12.901 -7.121 -16.361 1.00 59.19 267 LEU A CA 1
ATOM 2036 C C . LEU A 1 267 ? 12.336 -6.679 -17.718 1.00 59.19 267 LEU A C 1
ATOM 2038 O O . LEU A 1 267 ? 13.026 -6.653 -18.732 1.00 59.19 267 LEU A O 1
ATOM 2042 N N . GLY A 1 268 ? 11.056 -6.308 -17.753 1.00 63.38 268 GLY A N 1
ATOM 2043 C CA . GLY A 1 268 ? 10.433 -5.683 -18.923 1.00 63.38 268 GLY A CA 1
ATOM 2044 C C . GLY A 1 268 ? 10.087 -6.622 -20.080 1.00 63.38 268 GLY A C 1
ATOM 2045 O O . GLY A 1 268 ? 9.059 -6.369 -20.695 1.00 63.38 268 GLY A O 1
ATOM 2046 N N . GLY A 1 269 ? 10.852 -7.693 -20.328 1.00 71.94 269 GLY A N 1
ATOM 2047 C CA . GLY A 1 269 ? 10.575 -8.769 -21.294 1.00 71.94 269 GLY A CA 1
ATOM 2048 C C . GLY A 1 269 ? 10.100 -8.326 -22.696 1.00 71.94 269 GLY A C 1
ATOM 2049 O O . GLY A 1 269 ? 10.077 -7.141 -23.044 1.00 71.94 269 GLY A O 1
ATOM 2050 N N . PRO A 1 270 ? 9.668 -9.265 -23.550 1.00 81.06 270 PRO A N 1
ATOM 2051 C CA . PRO A 1 270 ? 9.018 -8.915 -24.809 1.00 81.06 270 PRO A CA 1
ATOM 2052 C C . PRO A 1 270 ? 7.697 -8.165 -24.565 1.00 81.06 270 PRO A C 1
ATOM 2054 O O . PRO A 1 270 ? 6.939 -8.485 -23.643 1.00 81.06 270 PRO A O 1
ATOM 2057 N N . ARG A 1 271 ? 7.378 -7.185 -25.429 1.00 81.06 271 ARG A N 1
ATOM 2058 C CA . ARG A 1 271 ? 6.203 -6.296 -25.274 1.00 81.06 271 ARG A CA 1
ATOM 2059 C C . ARG A 1 271 ? 4.874 -7.042 -25.092 1.00 81.06 271 ARG A C 1
ATOM 2061 O O . ARG A 1 271 ? 4.031 -6.567 -24.337 1.00 81.06 271 ARG A O 1
ATOM 2068 N N . GLY A 1 272 ? 4.696 -8.188 -25.750 1.00 83.81 272 GLY A N 1
ATOM 2069 C CA . GLY A 1 272 ? 3.491 -9.010 -25.611 1.00 83.81 272 GLY A CA 1
ATOM 2070 C C . GLY A 1 272 ? 3.359 -9.620 -24.213 1.00 83.81 272 GLY A C 1
ATOM 2071 O O . GLY A 1 272 ? 2.377 -9.372 -23.518 1.00 83.81 272 GLY A O 1
ATOM 2072 N N . HIS A 1 273 ? 4.380 -10.356 -23.762 1.00 82.88 273 HIS A N 1
ATOM 2073 C CA . HIS A 1 273 ? 4.356 -11.050 -22.470 1.00 82.88 273 HIS A CA 1
ATOM 2074 C C . HIS A 1 273 ? 4.270 -10.092 -21.281 1.00 82.88 273 HIS A C 1
ATOM 2076 O O . HIS A 1 273 ? 3.552 -10.377 -20.321 1.00 82.88 273 HIS A O 1
ATOM 2082 N N . ARG A 1 274 ? 4.948 -8.938 -21.341 1.00 85.25 274 ARG A N 1
ATOM 2083 C CA . ARG A 1 274 ? 4.844 -7.932 -20.275 1.00 85.25 274 ARG A CA 1
ATOM 2084 C C . ARG A 1 274 ? 3.438 -7.342 -20.193 1.00 85.25 274 ARG A C 1
ATOM 2086 O O . ARG A 1 274 ? 2.913 -7.235 -19.095 1.00 85.25 274 ARG A O 1
ATOM 2093 N N . LEU A 1 275 ? 2.812 -7.023 -21.333 1.00 88.06 275 LEU A N 1
ATOM 2094 C CA . LEU A 1 275 ? 1.472 -6.437 -21.359 1.00 88.06 275 LEU A CA 1
ATOM 2095 C C . LEU A 1 275 ? 0.433 -7.444 -20.866 1.00 88.06 275 LEU A C 1
ATOM 2097 O O . LEU A 1 275 ? -0.393 -7.092 -20.034 1.00 88.06 275 LEU A O 1
ATOM 2101 N N . ALA A 1 276 ? 0.526 -8.699 -21.314 1.00 88.94 276 ALA A N 1
ATOM 2102 C CA . ALA A 1 276 ? -0.342 -9.775 -20.847 1.00 88.94 276 ALA A CA 1
ATOM 2103 C C . ALA A 1 276 ? -0.199 -10.008 -19.333 1.00 88.94 276 ALA A C 1
ATOM 2105 O O . ALA A 1 276 ? -1.200 -10.080 -18.625 1.00 88.94 276 ALA A O 1
ATOM 2106 N N . THR A 1 277 ? 1.036 -10.058 -18.818 1.00 89.81 277 THR A N 1
ATOM 2107 C CA . THR A 1 277 ? 1.285 -10.238 -17.376 1.00 89.81 277 THR A CA 1
ATOM 2108 C C . THR A 1 277 ? 0.772 -9.045 -16.569 1.00 89.81 277 THR A C 1
ATOM 2110 O O . THR A 1 277 ? 0.112 -9.233 -15.554 1.00 89.81 277 THR A O 1
ATOM 2113 N N . SER A 1 278 ? 1.035 -7.813 -17.018 1.00 89.31 278 SER A N 1
ATOM 2114 C CA . SER A 1 278 ? 0.521 -6.607 -16.362 1.00 89.31 278 SER A CA 1
ATOM 2115 C C . SER A 1 278 ? -1.007 -6.574 -16.364 1.00 89.31 278 SER A C 1
ATOM 2117 O O . SER A 1 278 ? -1.594 -6.329 -15.318 1.00 89.31 278 SER A O 1
ATOM 2119 N N . ALA A 1 279 ? -1.655 -6.876 -17.493 1.00 92.31 279 ALA A N 1
ATOM 2120 C CA . ALA A 1 279 ? -3.112 -6.938 -17.586 1.00 92.31 279 ALA A CA 1
ATOM 2121 C C . ALA A 1 279 ? -3.702 -7.998 -16.645 1.00 92.31 279 ALA A C 1
ATOM 2123 O O . ALA A 1 279 ? -4.697 -7.733 -15.980 1.00 92.31 279 ALA A O 1
ATOM 2124 N N . PHE A 1 280 ? -3.060 -9.164 -16.533 1.00 93.56 280 PHE A N 1
ATOM 2125 C CA . PHE A 1 280 ? -3.463 -10.202 -15.587 1.00 93.56 280 PHE A CA 1
ATOM 2126 C C . PHE A 1 280 ? -3.353 -9.736 -14.127 1.00 93.56 280 PHE A C 1
ATOM 2128 O O . PHE A 1 280 ? -4.306 -9.893 -13.372 1.00 93.56 280 PHE A O 1
ATOM 2135 N N . LEU A 1 281 ? -2.234 -9.116 -13.732 1.00 92.31 281 LEU A N 1
ATOM 2136 C CA . LEU A 1 281 ? -2.042 -8.620 -12.361 1.00 92.31 281 LEU A CA 1
ATOM 2137 C C . LEU A 1 281 ? -3.021 -7.489 -12.004 1.00 92.31 281 LEU A C 1
ATOM 2139 O O . LEU A 1 281 ? -3.602 -7.503 -10.921 1.00 92.31 281 LEU A O 1
ATOM 2143 N N . PHE A 1 282 ? -3.264 -6.551 -12.925 1.00 91.12 282 PHE A N 1
ATOM 2144 C CA . PHE A 1 282 ? -4.315 -5.540 -12.757 1.00 91.12 282 PHE A CA 1
ATOM 2145 C C . PHE A 1 282 ? -5.714 -6.171 -12.697 1.00 91.12 282 PHE A C 1
ATOM 2147 O O . PHE A 1 282 ? -6.556 -5.732 -11.917 1.00 91.12 282 PHE A O 1
ATOM 2154 N N . GLY A 1 283 ? -5.951 -7.228 -13.478 1.00 94.38 283 GLY A N 1
ATOM 2155 C CA . GLY A 1 283 ? -7.181 -8.011 -13.437 1.00 94.38 283 GLY A CA 1
ATOM 2156 C C . GLY A 1 283 ? -7.408 -8.680 -12.081 1.00 94.38 283 GLY A C 1
ATOM 2157 O O . GLY A 1 283 ? -8.509 -8.585 -11.551 1.00 94.38 283 GLY A O 1
ATOM 2158 N N . LEU A 1 284 ? -6.375 -9.286 -11.481 1.00 93.81 284 LEU A N 1
ATOM 2159 C CA . LEU A 1 284 ? -6.450 -9.862 -10.130 1.00 93.81 284 LEU A CA 1
ATOM 2160 C C . LEU A 1 284 ? -6.809 -8.810 -9.076 1.00 93.81 284 LEU A C 1
ATOM 2162 O O . LEU A 1 284 ? -7.611 -9.081 -8.187 1.00 93.81 284 LEU A O 1
ATOM 2166 N N . TRP A 1 285 ? -6.255 -7.602 -9.188 1.00 90.88 285 TRP A N 1
ATOM 2167 C CA . TRP A 1 285 ? -6.598 -6.496 -8.295 1.00 90.88 285 TRP A CA 1
ATOM 2168 C C . TRP A 1 285 ? -8.064 -6.055 -8.443 1.00 90.88 285 TRP A C 1
ATOM 2170 O O . TRP A 1 285 ? -8.767 -5.898 -7.446 1.00 90.88 285 TRP A O 1
ATOM 2180 N N . PHE A 1 286 ? -8.563 -5.917 -9.675 1.00 91.88 286 PHE A N 1
ATOM 2181 C CA . PHE A 1 286 ? -9.972 -5.583 -9.903 1.00 91.88 286 PHE A CA 1
ATOM 2182 C C . PHE A 1 286 ? -10.908 -6.690 -9.400 1.00 91.88 286 PHE A C 1
ATOM 2184 O O . PHE A 1 286 ? -11.924 -6.416 -8.764 1.00 91.88 286 PHE A O 1
ATOM 2191 N N . LEU A 1 287 ? -10.537 -7.948 -9.641 1.00 94.00 287 LEU A N 1
ATOM 2192 C CA . LEU A 1 287 ? -11.258 -9.123 -9.163 1.00 94.00 287 LEU A CA 1
ATOM 2193 C C . LEU A 1 287 ? -11.307 -9.164 -7.627 1.00 94.00 287 LEU A C 1
ATOM 2195 O O . LEU A 1 287 ? -12.337 -9.519 -7.060 1.00 94.00 287 LEU A O 1
ATOM 2199 N N . TYR A 1 288 ? -10.220 -8.760 -6.960 1.00 92.88 288 TYR A N 1
ATOM 2200 C CA . TYR A 1 288 ? -10.160 -8.640 -5.503 1.00 92.88 288 TYR A CA 1
ATOM 2201 C C . TYR A 1 288 ? -11.176 -7.617 -5.001 1.00 92.88 288 TYR A C 1
ATOM 2203 O O . TYR A 1 288 ? -12.012 -7.950 -4.166 1.00 92.88 288 TYR A O 1
ATOM 2211 N N . ILE A 1 289 ? -11.174 -6.410 -5.574 1.00 90.56 289 ILE A N 1
ATOM 2212 C CA . ILE A 1 289 ? -12.142 -5.366 -5.216 1.00 90.56 289 ILE A CA 1
ATOM 2213 C C . ILE A 1 289 ? -13.573 -5.843 -5.453 1.00 90.56 289 ILE A C 1
ATOM 2215 O O . ILE A 1 289 ? -14.434 -5.635 -4.599 1.00 90.56 289 ILE A O 1
ATOM 2219 N N . LEU A 1 290 ? -13.833 -6.494 -6.589 1.00 91.62 290 LEU A N 1
ATOM 2220 C CA . LEU A 1 290 ? -15.157 -6.992 -6.939 1.00 91.62 290 LEU A CA 1
ATOM 2221 C C . LEU A 1 290 ? -15.663 -8.006 -5.909 1.00 91.62 290 LEU A C 1
ATOM 2223 O O . LEU A 1 290 ? -16.751 -7.824 -5.369 1.00 91.62 290 LEU A O 1
ATOM 2227 N N . PHE A 1 291 ? -14.887 -9.048 -5.606 1.00 92.25 291 PHE A N 1
ATOM 2228 C CA . PHE A 1 291 ? -15.319 -10.081 -4.663 1.00 92.25 291 PHE A CA 1
ATOM 2229 C C . PHE A 1 291 ? -15.392 -9.577 -3.223 1.00 92.25 291 PHE A C 1
ATOM 2231 O O . PHE A 1 291 ? -16.372 -9.879 -2.546 1.00 92.25 291 PHE A O 1
ATOM 2238 N N . SER A 1 292 ? -14.433 -8.762 -2.771 1.00 89.06 292 SER A N 1
ATOM 2239 C CA . SER A 1 292 ? -14.516 -8.112 -1.456 1.00 89.06 292 SER A CA 1
ATOM 2240 C C . SER A 1 292 ? -15.740 -7.200 -1.348 1.00 89.06 292 SER A C 1
ATOM 2242 O O . SER A 1 292 ? -16.360 -7.131 -0.293 1.00 89.06 292 SER A O 1
ATOM 2244 N N . SER A 1 293 ? -16.141 -6.533 -2.435 1.00 88.56 293 SER A N 1
ATOM 2245 C CA . SER A 1 293 ? -17.366 -5.725 -2.449 1.00 88.56 293 SER A CA 1
ATOM 2246 C C . SER A 1 293 ? -18.623 -6.593 -2.422 1.00 88.56 293 SER A C 1
ATOM 2248 O O . SER A 1 293 ? -19.550 -6.297 -1.677 1.00 88.56 293 SER A O 1
ATOM 2250 N N . LEU A 1 294 ? -18.672 -7.672 -3.208 1.00 89.88 294 LEU A N 1
ATOM 2251 C CA . LEU A 1 294 ? -19.823 -8.582 -3.249 1.00 89.88 294 LEU A CA 1
ATOM 2252 C C . LEU A 1 294 ? -20.081 -9.254 -1.897 1.00 89.88 294 LEU A C 1
ATOM 2254 O O . LEU A 1 294 ? -21.234 -9.340 -1.473 1.00 89.88 294 LEU A O 1
ATOM 2258 N N . GLU A 1 295 ? -19.025 -9.688 -1.210 1.00 88.81 295 GLU A N 1
ATOM 2259 C CA . GLU A 1 295 ? -19.130 -10.201 0.157 1.00 88.81 295 GLU A CA 1
ATOM 2260 C C . GLU A 1 295 ? -19.570 -9.091 1.118 1.00 88.81 295 GLU A C 1
ATOM 2262 O O . GLU A 1 295 ? -20.525 -9.283 1.873 1.00 88.81 295 GLU A O 1
ATOM 2267 N N . ALA A 1 296 ? -18.998 -7.886 0.999 1.00 85.12 296 ALA A N 1
ATOM 2268 C CA . ALA A 1 296 ? -19.395 -6.771 1.844 1.00 85.12 296 ALA A CA 1
ATOM 2269 C C . ALA A 1 296 ? -20.890 -6.455 1.692 1.00 85.12 296 ALA A C 1
ATOM 2271 O O . ALA A 1 296 ? -21.539 -6.183 2.694 1.00 85.12 296 ALA A O 1
ATOM 2272 N N . TYR A 1 297 ? -21.481 -6.530 0.493 1.00 86.38 297 TYR A N 1
ATOM 2273 C CA . TYR A 1 297 ? -22.930 -6.364 0.274 1.00 86.38 297 TYR A CA 1
ATOM 2274 C C . TYR A 1 297 ? -23.759 -7.635 0.505 1.00 86.38 297 TYR A C 1
ATOM 2276 O O . TYR A 1 297 ? -24.927 -7.669 0.116 1.00 86.38 297 TYR A O 1
ATOM 2284 N N . CYS A 1 298 ? -23.191 -8.671 1.123 1.00 83.50 298 CYS A N 1
ATOM 2285 C CA . CYS A 1 298 ? -23.863 -9.934 1.436 1.00 83.50 298 CYS A CA 1
ATOM 2286 C C . CYS A 1 298 ? -24.461 -10.638 0.202 1.00 83.50 298 CYS A C 1
ATOM 2288 O O . CYS A 1 298 ? -25.447 -11.361 0.315 1.00 83.50 298 CYS A O 1
ATOM 2290 N N . HIS A 1 299 ? -23.895 -10.411 -0.989 1.0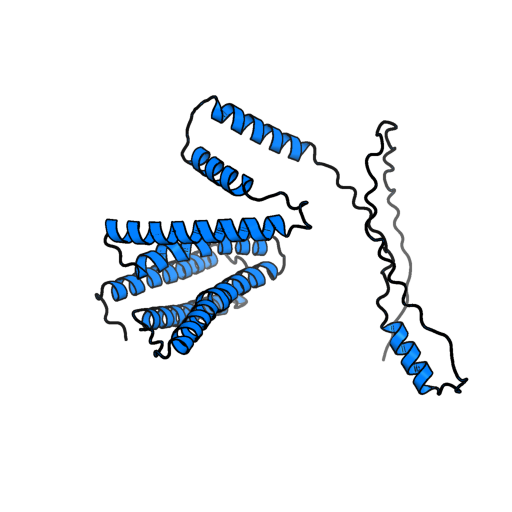0 87.31 299 HIS A N 1
ATOM 2291 C CA . HIS A 1 299 ? -24.270 -11.153 -2.200 1.00 87.31 299 HIS A CA 1
ATOM 2292 C C . HIS A 1 299 ? -23.586 -12.523 -2.251 1.00 87.31 299 HIS A C 1
ATOM 2294 O O . HIS A 1 299 ? -24.070 -13.438 -2.913 1.00 87.31 299 HIS A O 1
ATOM 2300 N N . ILE A 1 300 ? -22.448 -12.645 -1.568 1.00 86.25 300 ILE A N 1
ATOM 2301 C CA . ILE A 1 300 ? -21.700 -13.882 -1.368 1.00 86.25 300 ILE A CA 1
ATOM 2302 C C . ILE A 1 300 ? -21.549 -14.055 0.140 1.00 86.25 300 ILE A C 1
ATOM 2304 O O . ILE A 1 300 ? -21.208 -13.097 0.833 1.00 86.25 300 ILE A O 1
ATOM 2308 N N . GLU A 1 301 ? -21.808 -15.257 0.646 1.00 77.81 301 GLU A N 1
ATOM 2309 C CA . GLU A 1 301 ? -21.517 -15.582 2.040 1.00 77.81 301 GLU A CA 1
ATOM 2310 C C . GLU A 1 301 ? -20.003 -15.756 2.213 1.00 77.81 301 GLU A C 1
ATOM 2312 O O . GLU A 1 301 ? -19.381 -16.612 1.577 1.00 77.81 301 GLU A O 1
ATOM 2317 N N . GLY A 1 302 ? -19.410 -14.901 3.047 1.00 70.38 302 GLY A N 1
ATOM 2318 C CA . GLY A 1 302 ? -18.070 -15.110 3.584 1.00 70.38 302 GLY A CA 1
ATOM 2319 C C . GLY A 1 302 ? -18.055 -16.285 4.567 1.00 70.38 302 GLY A C 1
ATOM 2320 O O . GLY A 1 302 ? -19.100 -16.705 5.064 1.00 70.38 302 GLY A O 1
ATOM 2321 N N . PHE A 1 303 ? -16.867 -16.822 4.829 1.00 67.00 303 PHE A N 1
ATOM 2322 C CA . PHE A 1 303 ? -16.634 -17.908 5.785 1.00 67.00 303 PHE A CA 1
ATOM 2323 C C . PHE A 1 303 ? -15.889 -17.408 7.022 1.00 67.00 303 PHE A C 1
ATOM 2325 O O . PHE A 1 303 ? -15.088 -16.451 6.886 1.00 67.00 303 PHE A O 1
#

Sequence (303 aa):
MSDEEQLSLAAGDEPLHLLEADPGTKPTKNVDLFHNHSTFRRSRNTADRKITTDEEEARRIAEMGKPVLGENSKLEVIIEESYEFKSTVDKLIKKTNLALVVGTNSWREQFMEAITVLFACVPPTDYLNGWACFITSMAIIGMLTAVIGDLASHFGCTIGLKDSVTAVVFVALGTSVPDTFASKVSAVQDTYADASIGNVTGSNAVNVFLGIGLAWSVAAIYWHMKGKPFVVEAGSLAFSVTLFTIFAFLAISVLLYRRRAHIGGELGGPRGHRLATSAFLFGLWFLYILFSSLEAYCHIEGF

Organism: Dissostichus eleginoides (NCBI:txid100907)

Secondary structure (DSSP, 8-state):
-------------------PPPTT----------------------------HHHHHHHHHHHHTS-PPPS-----------HHHHHHHHHHHHHHHHHHHS----HHHHHHHHHHHHHHTSPPTTGGGGHHHHHHHHHHHHHHHHHHHHHHHHHHHHHT--HHHHIIIIIHHHHHHHHHHHHHHHHHH-SS-HHHHHHHHHHHHHIIIIIIIIHHHHHHHHHHHTT-------TTHHHHHHHHHHHHHHHHHHHHHHTSGGGT-SSS-SHHHHHHHHHHHHHHHHHHHHHHHHHHTTSS---

Foldseek 3Di:
DDDDDDDDDDDDDDDDDDDDDDPDDDDDDDDDDDDDDPDPDDDDDDDDDPDDPVNVVVVVVVVVPPDDCPPPNDDDDDPDDPPVVVVVVVVVVVVLVVCVVVVPPDVVNVVVVVVVVLVVQQDDCPPPVNPSNVVSNVVSVVVVLVVQLVVLVVVCVVVVHDSQLSCLPPVVCVVVVVLVVVLVVCLVPDPVSVVSVCSVVVVVCCCCCVVPVVVVVVQCVVCVVVVHDDDDDCQLVVVLVVLVVVLVVVLVVLVVVCPPVVQVRPDPGDPVSNVVSVVVNVVSSVVSSVVSRCCVVVVDPDD

Radius of gyration: 30.56 Å; chains: 1; bounding box: 81×63×64 Å

InterPro domains:
  IPR004836 Sodium/calcium exchanger protein [PR01259] (135-147)
  IPR004836 Sodium/calcium exchanger protein [PR01259] (148-159)
  IPR004836 Sodium/calcium exchanger protein [PR01259] (161-173)
  IPR004836 Sodium/calcium exchanger protein [PR01259] (174-187)
  IPR004837 Sodium/calcium exchanger membrane region [PF01699] (130-293)
  IPR038081 CalX-like domain superfamily [G3DSA:2.60.40.2030] (21-90)
  IPR044880 NCX, central ion-binding domain superfamily [G3DSA:1.20.1420.30] (92-294)
  IPR051171 Calcium/Cation Antiporter [PTHR11878] (117-302)